Protein AF-A0A3A8PS09-F1 (afdb_monomer)

Radius of gyration: 21.41 Å; Cα contacts (8 Å, |Δi|>4): 440; chains: 1; bounding box: 52×46×64 Å

InterPro domains:
  IPR036188 FAD/NAD(P)-binding domain superfamily [G3DSA:3.50.50.60] (148-240)
  IPR036188 FAD/NAD(P)-binding domain superfamily [SSF51905] (16-238)
  IPR041654 Styrene monooxygenase StyA, pu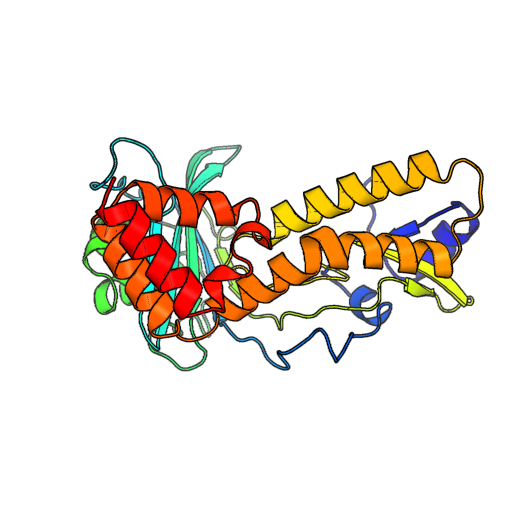tative substrate binding domain [PF17885] (25-135)

Mean predicted aligned error: 3.98 Å

Secondary structure (DSSP, 8-state):
------HHHHHHHTTTSS--EE--SSSGGGGTS-B-TTT---SS-S-EEEEEEEESPPPPSS-SS---EEEEETTTEEEEEEEEEETTTEEEEEEEEEEPTTSTT---TT--SHHHHHHHHHHHHHHH-HHHHGGGTT-EESSTTSEEEE----EEB-SEEE-TTS-EEEE-GGGTEE--GGGS-HHHHHHHHHHHHHHHHHHHTTS---HHHHHHHHHHHIIIIIHHHHHHHHHHTSPPPHHHHHHHHHHTT-HHHHHHHHHHHHSGGGGTTGGG-HHHHHHHHHHHHT-

Sequence (291 aa):
MLREVDVDALEKLAPEHDLVVVTTGRNSFTRLFERDAERSVHTQPPRNLAAMIVTGMKPLRETPYPALKFILTAGHGEYFSMPYFDRIRGPQDCILLEAIPGQGLDRFGGVSTARDAMERMKGVLRDFSPWVAERLEGASIVDESSWLTGAFTPTVRKPVGRLPSGRAVLGMGDVVMLNDPIAGQGLNSASKQAHAMTEAILAHGDQPFTPDWMEQTFEHFWRTEGQYITAFTNLLLQPPPPHVLGYLGAASTVPSLADTFFTNFGEPQRFWPWIVSPEETQARIQQAAAA

Structure (mmCIF, N/CA/C/O backbone):
data_AF-A0A3A8PS09-F1
#
_entry.id   AF-A0A3A8PS09-F1
#
loop_
_atom_site.group_PDB
_atom_site.id
_atom_site.type_symbol
_atom_site.label_atom_id
_atom_site.label_alt_id
_atom_site.label_comp_id
_atom_site.label_asym_id
_atom_site.label_entity_id
_atom_site.label_seq_id
_atom_site.pdbx_PDB_ins_code
_atom_site.Cartn_x
_atom_site.Cartn_y
_atom_site.Cartn_z
_atom_site.occupancy
_atom_site.B_iso_or_equiv
_atom_site.auth_seq_id
_atom_site.auth_comp_id
_atom_site.auth_asym_id
_atom_site.auth_atom_id
_atom_site.pdbx_PDB_model_num
ATOM 1 N N . MET A 1 1 ? 9.505 19.676 -19.194 1.00 51.28 1 MET A N 1
ATOM 2 C CA . MET A 1 1 ? 8.318 19.585 -20.072 1.00 51.28 1 MET A CA 1
ATOM 3 C C . MET A 1 1 ? 7.572 18.320 -19.682 1.00 51.28 1 MET A C 1
ATOM 5 O O . MET A 1 1 ? 8.174 17.258 -19.748 1.00 51.28 1 MET A O 1
ATOM 9 N N . LEU A 1 2 ? 6.339 18.427 -19.185 1.00 62.28 2 LEU A N 1
ATOM 10 C CA . LEU A 1 2 ? 5.496 17.259 -18.907 1.00 62.28 2 LEU A CA 1
ATOM 11 C C . LEU A 1 2 ? 4.803 16.873 -20.217 1.00 62.28 2 LEU A C 1
ATOM 13 O O . LEU A 1 2 ? 4.155 17.719 -20.828 1.00 62.28 2 LEU A O 1
ATOM 17 N N . ARG A 1 3 ? 4.987 15.632 -20.668 1.00 75.44 3 ARG A N 1
ATOM 18 C CA . ARG A 1 3 ? 4.307 15.066 -21.838 1.00 75.44 3 ARG A CA 1
ATOM 19 C C . ARG A 1 3 ? 3.711 13.722 -21.457 1.00 75.44 3 ARG A C 1
ATOM 21 O O . ARG A 1 3 ? 4.305 13.009 -20.650 1.00 75.44 3 ARG A O 1
ATOM 28 N N . GLU A 1 4 ? 2.559 13.397 -22.024 1.00 78.62 4 GLU A N 1
ATOM 29 C CA . GLU A 1 4 ? 2.009 12.050 -21.920 1.00 78.6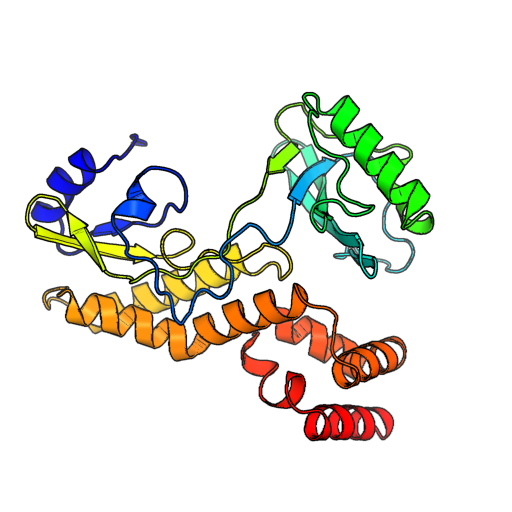2 4 GLU A CA 1
ATOM 30 C C . GLU A 1 4 ? 2.947 11.076 -22.646 1.00 78.62 4 GLU A C 1
ATOM 32 O O . GLU A 1 4 ? 3.510 11.404 -23.694 1.00 78.62 4 GLU A O 1
ATOM 37 N N . VAL A 1 5 ? 3.186 9.919 -22.035 1.00 84.06 5 VAL A N 1
ATOM 38 C CA . VAL A 1 5 ? 4.083 8.884 -22.555 1.00 84.06 5 VAL A CA 1
ATOM 39 C C . VAL A 1 5 ? 3.244 7.631 -22.730 1.00 84.06 5 VAL A C 1
ATOM 41 O O . VAL A 1 5 ? 2.588 7.192 -21.785 1.00 84.06 5 VAL A O 1
ATOM 44 N N . ASP A 1 6 ? 3.285 7.065 -23.929 1.00 88.19 6 ASP A N 1
ATOM 45 C CA . ASP A 1 6 ? 2.720 5.773 -24.311 1.00 88.19 6 ASP A CA 1
ATOM 46 C C . ASP A 1 6 ? 3.839 4.828 -24.798 1.00 88.19 6 ASP A C 1
ATOM 48 O O . ASP A 1 6 ? 5.030 5.119 -24.653 1.00 88.19 6 ASP A O 1
ATOM 52 N N . VAL A 1 7 ? 3.476 3.662 -25.341 1.00 89.88 7 VAL A N 1
ATOM 53 C CA . VAL A 1 7 ? 4.456 2.679 -25.839 1.00 89.88 7 VAL A CA 1
ATOM 54 C C . VAL A 1 7 ? 5.265 3.241 -27.015 1.00 89.88 7 VAL A C 1
ATOM 56 O O . VAL A 1 7 ? 6.473 3.016 -27.076 1.00 89.88 7 VAL A O 1
ATOM 59 N N . ASP A 1 8 ? 4.649 4.033 -27.893 1.00 90.88 8 ASP A N 1
ATOM 60 C CA . ASP A 1 8 ? 5.330 4.657 -29.035 1.00 90.88 8 ASP A CA 1
ATOM 61 C C . ASP A 1 8 ? 6.368 5.693 -28.583 1.00 90.88 8 ASP A C 1
ATOM 63 O O . ASP A 1 8 ? 7.420 5.863 -29.207 1.00 90.88 8 ASP A O 1
ATOM 67 N N . ALA A 1 9 ? 6.106 6.391 -27.478 1.00 91.75 9 ALA A N 1
ATOM 68 C CA . ALA A 1 9 ? 7.088 7.260 -26.850 1.00 91.75 9 ALA A CA 1
ATOM 69 C C . ALA A 1 9 ? 8.260 6.462 -26.253 1.00 91.75 9 ALA A C 1
ATOM 71 O O . ALA A 1 9 ? 9.405 6.895 -26.393 1.00 91.75 9 ALA A O 1
ATOM 72 N N . LEU A 1 10 ? 8.012 5.293 -25.645 1.00 92.75 10 LEU A N 1
ATOM 73 C CA . LEU A 1 10 ? 9.088 4.413 -25.168 1.00 92.75 10 LEU A CA 1
ATOM 74 C C . LEU A 1 10 ? 9.959 3.897 -26.323 1.00 92.75 10 LEU A C 1
ATOM 76 O O . LEU A 1 10 ? 11.177 3.866 -26.183 1.00 92.75 10 LEU A O 1
ATOM 80 N N . GLU A 1 11 ? 9.367 3.570 -27.475 1.00 94.50 11 GLU A N 1
ATOM 81 C CA . GLU A 1 11 ? 10.102 3.147 -28.681 1.00 94.50 11 GLU A CA 1
ATOM 82 C C . GLU A 1 11 ? 11.073 4.210 -29.204 1.00 94.50 11 GLU A C 1
ATOM 84 O O . GLU A 1 11 ? 12.139 3.883 -29.722 1.00 94.50 11 GLU A O 1
ATOM 89 N N . LYS A 1 12 ? 10.729 5.491 -29.041 1.00 94.62 12 LYS A N 1
ATOM 90 C CA . LYS A 1 12 ? 11.609 6.612 -29.404 1.00 94.62 12 LYS A CA 1
ATOM 91 C C . LYS A 1 12 ? 12.689 6.856 -28.353 1.00 94.62 12 LYS A C 1
ATOM 93 O O . LYS A 1 12 ? 13.816 7.171 -28.704 1.00 94.62 12 LYS A O 1
ATOM 98 N N . LEU A 1 13 ? 12.357 6.682 -27.074 1.00 94.44 13 LEU A N 1
ATOM 99 C CA . LEU A 1 13 ? 13.279 6.917 -25.960 1.00 94.44 13 LEU A CA 1
ATOM 100 C C . LEU A 1 13 ? 14.335 5.819 -25.810 1.00 94.44 13 LEU A C 1
ATOM 102 O O . LEU A 1 13 ? 15.482 6.127 -25.503 1.00 94.44 13 LEU A O 1
ATOM 106 N N . ALA A 1 14 ? 13.958 4.558 -26.024 1.00 95.31 14 ALA A N 1
ATOM 107 C CA . ALA A 1 14 ? 14.827 3.402 -25.827 1.00 95.31 14 ALA A CA 1
ATOM 108 C C . ALA A 1 14 ? 16.132 3.409 -26.654 1.00 95.31 14 ALA A C 1
ATOM 110 O O . ALA A 1 14 ? 17.138 2.952 -26.128 1.00 95.31 14 ALA A O 1
ATOM 111 N N . PRO A 1 15 ? 16.186 3.883 -27.916 1.00 95.56 15 PRO A N 1
ATOM 112 C CA . PRO A 1 15 ? 17.457 4.049 -28.628 1.00 95.56 15 PRO A CA 1
ATOM 113 C C . PRO A 1 15 ? 18.244 5.312 -28.238 1.00 95.56 15 PRO A C 1
ATOM 115 O O . PRO A 1 15 ? 19.416 5.403 -28.589 1.00 95.56 15 PRO A O 1
ATOM 118 N N . GLU A 1 16 ? 17.619 6.287 -27.571 1.00 96.25 16 GLU A N 1
ATOM 119 C CA . GLU A 1 16 ? 18.246 7.562 -27.180 1.00 96.25 16 GLU A CA 1
ATOM 120 C C . GLU A 1 16 ? 18.877 7.521 -25.776 1.00 96.25 16 GLU A C 1
ATOM 122 O O . GLU A 1 16 ? 19.580 8.457 -25.401 1.00 96.25 16 GLU A O 1
ATOM 127 N N . HIS A 1 17 ? 18.615 6.468 -24.992 1.00 96.56 17 HIS A N 1
ATOM 128 C CA . HIS A 1 17 ? 19.058 6.331 -23.603 1.00 96.56 17 HIS A CA 1
ATOM 129 C C . HIS A 1 17 ? 19.632 4.935 -23.355 1.00 96.56 17 HIS A C 1
ATOM 131 O O . HIS A 1 17 ? 19.098 3.950 -23.860 1.00 96.56 17 HIS A O 1
ATOM 137 N N . ASP A 1 18 ? 20.651 4.839 -22.500 1.00 96.00 18 ASP A N 1
ATOM 138 C CA . ASP A 1 18 ? 21.239 3.550 -22.109 1.00 96.00 18 ASP A CA 1
ATOM 139 C C . ASP A 1 18 ? 20.270 2.690 -21.277 1.00 96.00 18 ASP A C 1
ATOM 141 O O . ASP A 1 18 ? 20.329 1.461 -21.307 1.00 96.00 18 ASP A O 1
ATOM 145 N N . LEU A 1 19 ? 19.356 3.339 -20.544 1.00 97.19 19 LEU A N 1
ATOM 146 C CA . LEU A 1 19 ? 18.329 2.705 -19.724 1.00 97.19 19 LEU A CA 1
ATOM 147 C C . LEU A 1 19 ? 17.049 3.548 -19.717 1.00 97.19 19 LEU A C 1
ATOM 149 O O . LEU A 1 19 ? 17.073 4.744 -19.430 1.00 97.19 19 LEU A O 1
ATOM 153 N N . VAL A 1 20 ? 15.908 2.901 -19.961 1.00 96.50 20 VAL A N 1
ATOM 154 C CA . VAL A 1 20 ? 14.575 3.493 -19.787 1.00 96.50 20 VAL A CA 1
ATOM 155 C C . VAL A 1 20 ? 13.868 2.789 -18.635 1.00 96.50 20 VAL A C 1
ATOM 157 O O . VAL A 1 20 ? 13.665 1.573 -18.677 1.00 96.50 20 VAL A O 1
ATOM 160 N N . VAL A 1 21 ? 13.475 3.565 -17.620 1.00 96.06 21 VAL A N 1
ATOM 161 C CA . VAL A 1 21 ? 12.763 3.075 -16.431 1.00 96.06 21 VAL A CA 1
ATOM 162 C C . VAL A 1 21 ? 11.305 3.526 -16.468 1.00 96.06 21 VAL A C 1
ATOM 164 O O . VAL A 1 21 ? 11.007 4.720 -16.517 1.00 96.06 21 VAL A O 1
ATOM 167 N N . VAL A 1 22 ? 10.383 2.570 -16.417 1.00 94.94 22 VAL A N 1
ATOM 168 C CA . VAL A 1 22 ? 8.938 2.800 -16.339 1.00 94.94 22 VAL A CA 1
ATOM 169 C C . VAL A 1 22 ? 8.509 2.683 -14.880 1.00 94.94 22 VAL A C 1
ATOM 171 O O . VAL A 1 22 ? 8.769 1.667 -14.244 1.00 94.94 22 VAL A O 1
ATOM 174 N N . THR A 1 23 ? 7.843 3.708 -14.342 1.00 92.12 23 THR A N 1
ATOM 175 C CA . THR A 1 23 ? 7.435 3.749 -12.921 1.00 92.12 23 THR A CA 1
ATOM 176 C C . THR A 1 23 ? 5.928 3.806 -12.688 1.00 92.12 23 THR A C 1
ATOM 178 O O . THR A 1 23 ? 5.456 3.612 -11.570 1.00 92.12 23 THR A O 1
ATOM 181 N N . THR A 1 24 ? 5.141 4.088 -13.728 1.00 83.44 24 THR A N 1
ATOM 182 C CA . THR A 1 24 ? 3.694 4.279 -13.584 1.00 83.44 24 THR A CA 1
ATOM 183 C C . THR A 1 24 ? 2.945 2.948 -13.583 1.00 83.44 24 THR A C 1
ATOM 185 O O . THR A 1 24 ? 2.918 2.234 -14.582 1.00 83.44 24 THR A O 1
ATOM 188 N N . GLY A 1 25 ? 2.264 2.645 -12.473 1.00 68.00 25 GLY A N 1
ATOM 189 C CA . GLY A 1 25 ? 1.296 1.544 -12.389 1.00 68.00 25 GLY A CA 1
ATOM 190 C C . GLY A 1 25 ? -0.050 1.842 -13.066 1.00 68.00 25 GLY A C 1
ATOM 191 O O . GLY A 1 25 ? -0.867 0.938 -13.234 1.00 68.00 25 GLY A O 1
ATOM 192 N N . ARG A 1 26 ? -0.294 3.098 -13.472 1.00 63.00 26 ARG A N 1
ATOM 193 C CA . ARG A 1 26 ? -1.466 3.495 -14.269 1.00 63.00 26 ARG A CA 1
ATOM 194 C C . ARG A 1 26 ? -1.156 3.356 -15.766 1.00 63.00 26 ARG A C 1
ATOM 196 O O . ARG A 1 26 ? -0.006 3.524 -16.169 1.00 63.00 26 ARG A O 1
ATOM 203 N N . ASN A 1 27 ? -2.196 3.141 -16.575 1.00 61.25 27 ASN A N 1
ATOM 204 C CA . ASN A 1 27 ? -2.175 3.038 -18.046 1.00 61.25 27 ASN A CA 1
ATOM 205 C C . ASN A 1 27 ? -1.705 1.678 -18.617 1.00 61.25 27 ASN A C 1
ATOM 207 O O . ASN A 1 27 ? -1.532 0.686 -17.907 1.00 61.25 27 ASN A O 1
ATOM 211 N N . SER A 1 28 ? -1.572 1.624 -19.948 1.00 62.69 28 SER A N 1
ATOM 212 C CA . SER A 1 28 ? -1.328 0.437 -20.787 1.00 62.69 28 SER A CA 1
ATOM 213 C C . SER A 1 28 ? 0.012 -0.268 -20.551 1.00 62.69 28 SER A C 1
ATOM 215 O O . SER A 1 28 ? 0.191 -1.395 -21.015 1.00 62.69 28 SER A O 1
ATOM 217 N N . PHE A 1 29 ? 0.935 0.344 -19.806 1.00 79.56 29 PHE A N 1
ATOM 218 C CA . PHE A 1 29 ? 2.286 -0.181 -19.599 1.00 79.56 29 PHE A CA 1
ATOM 219 C C . PHE A 1 29 ? 2.350 -1.453 -18.767 1.00 79.56 29 PHE A C 1
ATOM 221 O O . PHE A 1 29 ? 3.281 -2.232 -18.932 1.00 79.56 29 PHE A O 1
ATOM 228 N N . THR A 1 30 ? 1.345 -1.725 -17.935 1.00 75.19 30 THR A N 1
ATOM 229 C CA . THR A 1 30 ? 1.276 -2.989 -17.185 1.00 75.19 30 THR A CA 1
ATOM 230 C C . THR A 1 30 ? 1.262 -4.219 -18.095 1.00 75.19 30 THR A C 1
ATOM 232 O O . THR A 1 30 ? 1.651 -5.287 -17.644 1.00 75.19 30 THR A O 1
ATOM 235 N N . ARG A 1 31 ? 0.867 -4.082 -19.372 1.00 84.81 31 ARG A N 1
ATOM 236 C CA . ARG A 1 31 ? 0.918 -5.166 -20.368 1.00 84.81 31 ARG A CA 1
ATOM 237 C C . ARG A 1 31 ? 2.321 -5.437 -20.912 1.00 84.81 31 ARG A C 1
ATOM 239 O O . ARG A 1 31 ? 2.525 -6.492 -21.498 1.00 84.81 31 ARG A O 1
ATOM 246 N N . LEU A 1 32 ? 3.261 -4.502 -20.746 1.00 91.12 32 LEU A N 1
ATOM 247 C CA . LEU A 1 32 ? 4.662 -4.711 -21.124 1.00 91.12 32 LEU A CA 1
ATOM 248 C C . LEU A 1 32 ? 5.378 -5.651 -20.154 1.00 91.12 32 LEU A C 1
ATOM 250 O O . LEU A 1 32 ? 6.347 -6.293 -20.546 1.00 91.12 32 LEU A O 1
ATOM 254 N N . PHE A 1 33 ? 4.911 -5.716 -18.907 1.00 95.38 33 PHE A N 1
ATOM 255 C CA . PHE A 1 33 ? 5.521 -6.494 -17.838 1.00 95.38 33 PHE A CA 1
ATOM 256 C C . PHE A 1 33 ? 4.657 -7.719 -17.542 1.00 95.38 33 PHE A C 1
ATOM 258 O O . PHE A 1 33 ? 3.481 -7.607 -17.197 1.00 95.38 33 PHE A O 1
ATOM 265 N N . GLU A 1 34 ? 5.229 -8.908 -17.692 1.00 95.69 34 GLU A N 1
ATOM 266 C CA . GLU A 1 34 ? 4.509 -10.161 -17.471 1.00 95.69 34 GLU A CA 1
ATOM 267 C C . GLU A 1 34 ? 4.167 -10.345 -15.987 1.00 95.69 34 GLU A C 1
ATOM 269 O O . GLU A 1 34 ? 5.004 -10.106 -15.124 1.00 95.69 34 GLU A O 1
ATOM 274 N N . ARG A 1 35 ? 2.953 -10.796 -15.656 1.00 95.81 35 ARG A N 1
ATOM 275 C CA . ARG A 1 35 ? 2.592 -11.144 -14.272 1.00 95.81 35 ARG A CA 1
ATOM 276 C C . ARG A 1 35 ? 3.441 -12.318 -13.778 1.00 95.81 35 ARG A C 1
ATOM 278 O O . ARG A 1 35 ? 3.424 -13.384 -14.381 1.00 95.81 35 ARG A O 1
ATOM 285 N N . ASP A 1 36 ? 4.074 -12.164 -12.620 1.00 97.69 36 ASP A N 1
ATOM 286 C CA . ASP A 1 36 ? 4.726 -13.266 -11.919 1.00 97.69 36 ASP A CA 1
ATOM 287 C C . ASP A 1 36 ? 3.673 -14.042 -11.118 1.00 97.69 36 ASP A C 1
ATOM 289 O O . ASP A 1 36 ? 3.122 -13.536 -10.134 1.00 97.69 36 ASP A O 1
ATOM 293 N N . ALA A 1 37 ? 3.340 -15.250 -11.576 1.00 96.31 37 ALA A N 1
ATOM 294 C CA . ALA A 1 37 ? 2.270 -16.035 -10.975 1.00 96.31 37 ALA A CA 1
ATOM 295 C C . ALA A 1 37 ? 2.612 -16.616 -9.603 1.00 96.31 37 ALA A C 1
ATOM 297 O O . ALA A 1 37 ? 1.707 -16.758 -8.784 1.00 96.31 37 ALA A O 1
ATOM 298 N N . GLU A 1 38 ? 3.885 -16.892 -9.336 1.00 96.38 38 GLU A N 1
ATOM 299 C CA . GLU A 1 38 ? 4.336 -17.454 -8.061 1.00 96.38 38 GLU A CA 1
ATOM 300 C C . GLU A 1 38 ? 4.313 -16.398 -6.952 1.00 96.38 38 GLU A C 1
ATOM 302 O O . GLU A 1 38 ? 4.007 -16.701 -5.801 1.00 96.38 38 GLU A O 1
ATOM 307 N N . ARG A 1 39 ? 4.580 -15.134 -7.305 1.00 97.44 39 ARG A N 1
ATOM 308 C CA . ARG A 1 39 ? 4.615 -14.000 -6.361 1.00 97.44 39 ARG A CA 1
ATOM 309 C C . ARG A 1 39 ? 3.280 -13.269 -6.220 1.00 97.44 39 ARG A C 1
ATOM 311 O O . ARG A 1 39 ? 3.131 -12.421 -5.343 1.00 97.44 39 ARG A O 1
ATOM 318 N N . SER A 1 40 ? 2.304 -13.589 -7.068 1.00 97.12 40 SER A N 1
ATOM 319 C CA . SER A 1 40 ? 0.990 -12.942 -7.093 1.00 97.12 40 SER A CA 1
ATOM 320 C C . SER A 1 40 ? -0.099 -13.906 -6.623 1.00 97.12 40 SER A C 1
ATOM 322 O O . SER A 1 40 ? -0.670 -14.657 -7.415 1.00 97.12 40 SER A O 1
ATOM 324 N N . VAL A 1 41 ? -0.421 -13.860 -5.331 1.00 96.00 41 VAL A N 1
ATOM 325 C CA . VAL A 1 41 ? -1.407 -14.769 -4.715 1.00 96.00 41 VAL A CA 1
ATOM 326 C C . VAL A 1 41 ? -2.862 -14.390 -5.013 1.00 96.00 41 VAL A C 1
ATOM 328 O O . VAL A 1 41 ? -3.746 -15.239 -4.952 1.00 96.00 41 VAL A O 1
ATOM 331 N N . HIS A 1 42 ? -3.119 -13.126 -5.367 1.00 96.38 42 HIS A N 1
ATOM 332 C CA . HIS A 1 42 ? -4.462 -12.623 -5.652 1.00 96.38 42 HIS A CA 1
ATOM 333 C C . HIS A 1 42 ? -4.765 -12.650 -7.153 1.00 96.38 42 HIS A C 1
ATOM 335 O O . HIS A 1 42 ? -3.911 -12.350 -7.997 1.00 96.38 42 HIS A O 1
ATOM 341 N N . THR A 1 43 ? -6.009 -12.990 -7.486 1.00 95.19 43 THR A N 1
ATOM 342 C CA . THR A 1 43 ? -6.558 -12.966 -8.857 1.00 95.19 43 THR A CA 1
ATOM 343 C C . THR A 1 43 ? -7.728 -11.994 -9.011 1.00 95.19 43 THR A C 1
ATOM 345 O O . THR A 1 43 ? -8.197 -11.770 -10.123 1.00 95.19 43 THR A O 1
ATOM 348 N N . GLN A 1 44 ? -8.189 -11.418 -7.903 1.00 96.38 44 GLN A N 1
ATOM 349 C CA . GLN A 1 44 ? -9.230 -10.401 -7.829 1.00 96.38 44 GLN A CA 1
ATOM 350 C C . GLN A 1 44 ? -8.892 -9.419 -6.699 1.00 96.38 44 GLN A C 1
ATOM 352 O O . GLN A 1 44 ? -8.106 -9.778 -5.814 1.00 96.38 44 GLN A O 1
ATOM 357 N N . PRO A 1 45 ? -9.458 -8.200 -6.695 1.00 97.12 45 PRO A N 1
ATOM 358 C CA . PRO A 1 45 ? -9.229 -7.257 -5.612 1.00 97.12 45 PRO A CA 1
ATOM 359 C C . PRO A 1 45 ? -9.683 -7.833 -4.260 1.00 97.12 45 PRO A C 1
ATOM 361 O O . PRO A 1 45 ? -10.838 -8.247 -4.140 1.00 97.12 45 PRO A O 1
ATOM 364 N N . PRO A 1 46 ? -8.809 -7.870 -3.240 1.00 97.38 46 PRO A N 1
ATOM 365 C CA . PRO A 1 46 ? -9.172 -8.352 -1.910 1.00 97.38 46 PRO A CA 1
ATOM 366 C C . PRO A 1 46 ? -10.001 -7.326 -1.128 1.00 97.38 46 PRO A C 1
ATOM 368 O O . PRO A 1 46 ? -10.639 -7.699 -0.140 1.00 97.38 46 PRO A O 1
ATOM 371 N N . ARG A 1 47 ? -9.977 -6.051 -1.548 1.00 97.94 47 ARG A N 1
ATOM 372 C CA . ARG A 1 47 ? -10.667 -4.926 -0.917 1.00 97.94 47 ARG A CA 1
ATOM 373 C C . ARG A 1 47 ? -11.311 -3.987 -1.937 1.00 97.94 47 ARG A C 1
ATOM 375 O O . ARG A 1 47 ? -10.752 -3.724 -3.003 1.00 97.94 47 ARG A O 1
ATOM 382 N N . ASN A 1 48 ? -12.472 -3.457 -1.559 1.00 98.19 48 ASN A N 1
ATOM 383 C CA . ASN A 1 48 ? -13.093 -2.281 -2.158 1.00 98.19 48 ASN A CA 1
ATOM 384 C C . ASN A 1 48 ? -12.707 -1.060 -1.319 1.00 98.19 48 ASN A C 1
ATOM 386 O O . ASN A 1 48 ? -12.991 -0.993 -0.125 1.00 98.19 48 ASN A O 1
ATOM 390 N N . LEU A 1 49 ? -12.035 -0.103 -1.945 1.00 98.00 49 LEU A N 1
ATOM 391 C CA . LEU A 1 49 ? -11.401 1.030 -1.288 1.00 98.00 49 LEU A CA 1
ATOM 392 C C . LEU A 1 49 ? -12.282 2.276 -1.383 1.00 98.00 49 LEU A C 1
ATOM 394 O O . LEU A 1 49 ? -12.860 2.566 -2.435 1.00 98.00 49 LEU A O 1
ATOM 398 N N . ALA A 1 50 ? -12.301 3.060 -0.309 1.00 98.25 50 ALA A N 1
ATOM 399 C CA . ALA A 1 50 ? -12.772 4.438 -0.301 1.00 98.25 50 ALA A CA 1
ATOM 400 C C . ALA A 1 50 ? -11.759 5.308 0.448 1.00 98.25 50 ALA A C 1
ATOM 402 O O . ALA A 1 50 ? -11.507 5.090 1.631 1.00 98.25 50 ALA A O 1
ATOM 403 N N . ALA A 1 51 ? -11.189 6.301 -0.230 1.00 98.06 51 ALA A N 1
ATOM 404 C CA . ALA A 1 51 ? -10.242 7.241 0.361 1.00 98.06 51 ALA A CA 1
ATOM 405 C C . ALA A 1 51 ? -10.766 8.672 0.242 1.00 98.06 51 ALA A C 1
ATOM 407 O O . ALA A 1 51 ? -11.409 9.019 -0.749 1.00 98.06 51 ALA A O 1
ATOM 408 N N . MET A 1 52 ? -10.501 9.503 1.248 1.00 98.44 52 MET A N 1
ATOM 409 C CA . MET A 1 52 ? -10.947 10.895 1.279 1.00 98.44 52 MET A CA 1
ATOM 410 C C . MET A 1 52 ? -10.044 11.776 2.136 1.00 98.44 52 MET A C 1
ATOM 412 O O . MET A 1 52 ? -9.591 11.363 3.202 1.00 98.44 52 MET A O 1
ATOM 416 N N . ILE A 1 53 ? -9.834 13.014 1.692 1.00 98.38 53 ILE A N 1
ATOM 417 C CA . ILE A 1 53 ? -9.241 14.076 2.506 1.00 98.38 53 ILE A CA 1
ATOM 418 C C . ILE A 1 53 ? -10.378 14.887 3.116 1.00 98.38 53 ILE A C 1
ATOM 420 O O . ILE A 1 53 ? -11.242 15.405 2.403 1.00 98.38 53 ILE A O 1
ATOM 424 N N . VAL A 1 54 ? -10.388 14.988 4.441 1.00 98.06 54 VAL A N 1
ATOM 425 C CA . VAL A 1 54 ? -11.464 15.610 5.211 1.00 98.06 54 VAL A CA 1
ATOM 426 C C . VAL A 1 54 ? -10.951 16.766 6.055 1.00 98.06 54 VAL A C 1
ATOM 428 O O . VAL A 1 54 ? -9.827 16.756 6.551 1.00 98.06 54 VAL A O 1
ATOM 431 N N . THR A 1 55 ? -11.820 17.753 6.242 1.00 97.44 55 THR A N 1
ATOM 432 C CA . THR A 1 55 ? -11.632 18.859 7.180 1.00 97.44 55 THR A CA 1
ATOM 433 C C . THR A 1 55 ? -12.654 18.784 8.305 1.00 97.44 55 THR A C 1
ATOM 435 O O . THR A 1 55 ? -13.716 18.179 8.144 1.00 97.44 55 THR A O 1
ATOM 438 N N . GLY A 1 56 ? -12.353 19.412 9.444 1.00 95.88 56 GLY A N 1
ATOM 439 C CA . GLY A 1 56 ? -13.256 19.484 10.598 1.00 95.88 56 GLY A CA 1
ATOM 440 C C . GLY A 1 56 ? -13.378 18.182 11.396 1.00 95.88 56 GLY A C 1
ATOM 441 O O . GLY A 1 56 ? -14.267 18.068 12.243 1.00 95.88 56 GLY A O 1
ATOM 442 N N . MET A 1 57 ? -12.510 17.198 11.143 1.00 95.75 57 MET A N 1
ATOM 443 C CA . MET A 1 57 ? -12.436 15.985 11.951 1.00 95.75 57 MET A CA 1
ATOM 444 C C . MET A 1 57 ? -11.850 16.324 13.326 1.00 95.75 57 MET A C 1
ATOM 446 O O . MET A 1 57 ? -10.835 17.009 13.441 1.00 95.75 57 MET A O 1
ATOM 450 N N . LYS A 1 58 ? -12.501 15.870 14.401 1.00 95.06 58 LYS A N 1
ATOM 451 C CA . LYS A 1 58 ? -11.996 16.105 15.762 1.00 95.06 58 LYS A CA 1
ATOM 452 C C . LYS A 1 58 ? -10.704 15.296 15.985 1.00 95.06 58 LYS A C 1
ATOM 454 O O . LYS A 1 58 ? -10.588 14.181 15.454 1.00 95.06 58 LYS A O 1
ATOM 459 N N . PRO A 1 59 ? -9.752 15.797 16.792 1.00 91.81 59 PRO A N 1
ATOM 460 C CA . PRO A 1 59 ? -8.527 15.067 17.108 1.00 91.81 59 PRO A CA 1
ATOM 461 C C . PRO A 1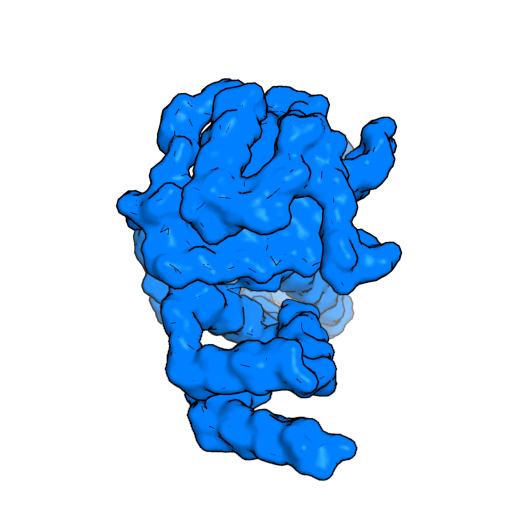 59 ? -8.819 13.749 17.839 1.00 91.81 59 PRO A C 1
ATOM 463 O O . PRO A 1 59 ? -9.908 13.546 18.386 1.00 91.81 59 PRO A O 1
ATOM 466 N N . LEU A 1 60 ? -7.835 12.849 17.841 1.00 89.56 60 LEU A N 1
ATOM 467 C CA . LEU A 1 60 ? -7.861 11.659 18.692 1.00 89.56 60 LEU A CA 1
ATOM 468 C C . LEU A 1 60 ? -7.874 12.079 20.166 1.00 89.56 60 LEU A C 1
ATOM 470 O O . LEU A 1 60 ? -7.215 13.045 20.546 1.00 89.56 60 LEU A O 1
ATOM 474 N N . ARG A 1 61 ? -8.644 11.364 20.991 1.00 87.44 61 ARG A N 1
ATOM 475 C CA . ARG A 1 61 ? -8.711 11.620 22.442 1.00 87.44 61 ARG A CA 1
ATOM 476 C C . ARG A 1 61 ? -7.667 10.806 23.205 1.00 87.44 61 ARG A C 1
ATOM 478 O O . ARG A 1 61 ? -7.316 11.155 24.324 1.00 87.44 61 ARG A O 1
ATOM 485 N N . GLU A 1 62 ? -7.204 9.715 22.605 1.00 87.19 62 GLU A N 1
ATOM 486 C CA . GLU A 1 62 ? -6.327 8.718 23.216 1.00 87.19 62 GLU A CA 1
ATOM 487 C C . GLU A 1 62 ? -4.859 9.154 23.245 1.00 87.19 62 GLU A C 1
ATOM 489 O O . GLU A 1 62 ? -4.087 8.645 24.053 1.00 87.19 62 GLU A O 1
ATOM 494 N N . THR A 1 63 ? -4.467 10.094 22.380 1.00 87.38 63 THR A N 1
ATOM 495 C CA . THR A 1 63 ? -3.093 10.593 22.277 1.00 87.38 63 THR A CA 1
ATOM 496 C C . THR A 1 63 ? -3.065 12.122 22.302 1.00 87.38 63 THR A C 1
ATOM 498 O O . THR A 1 63 ? -3.935 12.762 21.713 1.00 87.38 63 THR A O 1
ATOM 501 N N . PRO A 1 64 ? -2.048 12.743 22.932 1.00 88.56 64 PRO A N 1
ATOM 502 C CA . PRO A 1 64 ? -1.901 14.200 22.944 1.00 88.56 64 PRO A CA 1
ATOM 503 C C . PRO A 1 64 ? -1.329 14.761 21.629 1.00 88.56 64 PRO A C 1
ATOM 505 O O . PRO A 1 64 ? -1.169 15.971 21.490 1.00 88.56 64 PRO A O 1
ATOM 508 N N . TYR A 1 65 ? -0.991 13.893 20.675 1.00 89.81 65 TYR A N 1
ATOM 509 C CA . TYR A 1 65 ? -0.415 14.231 19.378 1.00 89.81 65 TYR A CA 1
ATOM 510 C C . TYR A 1 65 ? -1.221 13.592 18.234 1.00 89.81 65 TYR A C 1
ATOM 512 O O . TYR A 1 65 ? -1.884 12.570 18.453 1.00 89.81 65 TYR A O 1
ATOM 520 N N . PRO A 1 66 ? -1.158 14.158 17.011 1.00 89.44 66 PRO A N 1
ATOM 521 C CA . PRO A 1 66 ? -1.736 13.536 15.825 1.00 89.44 66 PRO A CA 1
ATOM 522 C C . PRO A 1 66 ? -1.100 12.165 15.572 1.00 89.44 66 PRO A C 1
ATOM 524 O O . PRO A 1 66 ? 0.121 12.028 15.612 1.00 89.44 66 PRO A O 1
ATOM 527 N N . ALA A 1 67 ? -1.922 11.155 15.304 1.00 92.12 67 ALA A N 1
ATOM 528 C CA . ALA A 1 67 ? -1.468 9.787 15.089 1.00 92.12 67 ALA A CA 1
ATOM 529 C C . ALA A 1 67 ? -2.327 9.090 14.033 1.00 92.12 67 ALA A C 1
ATOM 531 O O . ALA A 1 67 ? -3.485 9.455 13.810 1.00 92.12 67 ALA A O 1
ATOM 532 N N . LEU A 1 68 ? -1.756 8.066 13.401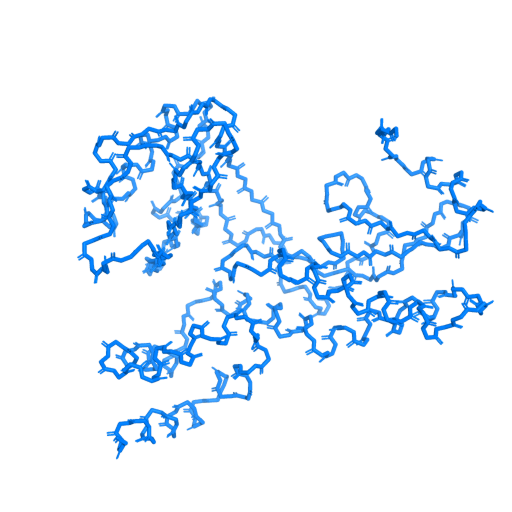 1.00 93.06 68 LEU A N 1
ATOM 533 C CA . LEU A 1 68 ? -2.526 7.129 12.597 1.00 93.06 68 LEU A CA 1
ATOM 534 C C . LEU A 1 68 ? -3.410 6.288 13.528 1.00 93.06 68 LEU A C 1
ATOM 536 O O . LEU A 1 68 ? -2.949 5.749 14.531 1.00 93.06 68 LEU A O 1
ATOM 540 N N . LYS A 1 69 ? -4.687 6.159 13.179 1.00 93.75 69 LYS A N 1
ATOM 541 C CA . LYS A 1 69 ? -5.628 5.224 13.798 1.00 93.75 69 LYS A CA 1
ATOM 542 C C . LYS A 1 69 ? -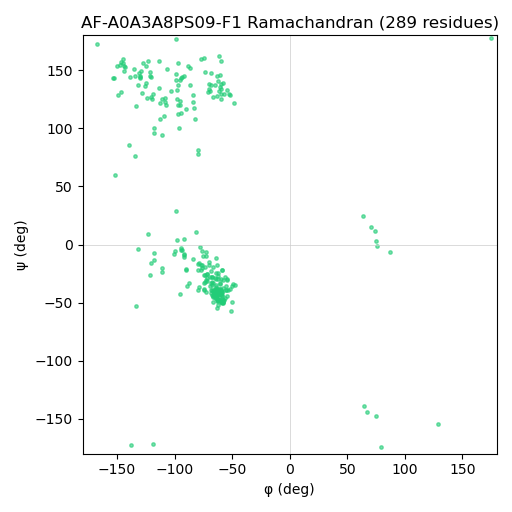5.916 4.121 12.796 1.00 93.75 69 LYS A C 1
ATOM 544 O O . LYS A 1 69 ? -6.337 4.430 11.687 1.00 93.75 69 LYS A O 1
ATOM 549 N N . PHE A 1 70 ? -5.730 2.876 13.212 1.00 94.00 70 PHE A N 1
ATOM 550 C CA . PHE A 1 70 ? -6.036 1.680 12.434 1.00 94.00 70 PHE A CA 1
ATOM 551 C C . PHE A 1 70 ? -7.069 0.848 13.199 1.00 94.00 70 PHE A C 1
ATOM 553 O O . PHE A 1 70 ? -6.875 0.557 14.380 1.00 94.00 70 PHE A O 1
ATOM 560 N N . ILE A 1 71 ? -8.186 0.518 12.555 1.00 94.19 71 ILE A N 1
ATOM 561 C CA . ILE A 1 71 ? -9.248 -0.318 13.114 1.00 94.19 71 ILE A CA 1
ATOM 562 C C . ILE A 1 71 ? -9.491 -1.497 12.185 1.00 94.19 71 ILE A C 1
ATOM 564 O O . ILE A 1 71 ? -9.783 -1.319 11.006 1.00 94.19 71 ILE A O 1
ATOM 568 N N . LEU A 1 72 ? -9.418 -2.691 12.765 1.00 92.94 72 LEU A N 1
ATOM 569 C CA . LEU A 1 72 ? -9.771 -3.951 12.129 1.00 92.94 72 LEU A CA 1
ATOM 570 C C . LEU A 1 72 ? -11.201 -4.311 12.539 1.00 92.94 72 LEU A C 1
ATOM 572 O O . LEU A 1 72 ? -11.461 -4.621 13.704 1.00 92.94 72 LEU A O 1
ATOM 576 N N . THR A 1 73 ? -12.140 -4.278 11.599 1.00 94.94 73 THR A N 1
ATOM 577 C CA . THR A 1 73 ? -13.502 -4.770 11.814 1.00 94.94 73 THR A CA 1
ATOM 578 C C . THR A 1 73 ? -13.582 -6.201 11.299 1.00 94.94 73 THR A C 1
ATOM 580 O O . THR A 1 73 ? -13.704 -6.443 10.097 1.00 94.94 73 THR A O 1
ATOM 583 N N . ALA A 1 74 ? -13.503 -7.161 12.224 1.00 91.50 74 ALA A N 1
ATOM 584 C CA . ALA A 1 74 ? -13.447 -8.587 11.914 1.00 91.50 74 ALA A CA 1
ATOM 585 C C . ALA A 1 74 ? -14.531 -9.008 10.903 1.00 91.50 74 ALA A C 1
ATOM 587 O O . ALA A 1 74 ? -15.722 -8.811 11.135 1.00 91.50 74 ALA A O 1
ATOM 588 N N . GLY A 1 75 ? -14.101 -9.576 9.773 1.00 94.81 75 GLY A N 1
ATOM 589 C CA . GLY A 1 75 ? -14.988 -10.061 8.710 1.00 94.81 75 GLY A CA 1
ATOM 590 C C . GLY A 1 75 ? -15.621 -8.981 7.826 1.00 94.81 75 GLY A C 1
ATOM 591 O O . GLY A 1 75 ? -16.327 -9.328 6.884 1.00 94.81 75 GLY A O 1
ATOM 592 N N . HIS A 1 76 ? -15.363 -7.694 8.074 1.00 97.50 76 HIS A N 1
ATOM 593 C CA . HIS A 1 76 ? -15.956 -6.597 7.305 1.00 97.50 76 HIS A CA 1
ATOM 594 C C . HIS A 1 76 ? -14.930 -5.688 6.618 1.00 97.50 76 HIS A C 1
ATOM 596 O O . HIS A 1 76 ? -15.247 -5.125 5.568 1.00 97.50 76 HIS A O 1
ATOM 602 N N . GLY A 1 77 ? -13.714 -5.593 7.158 1.00 97.31 77 GLY A N 1
ATOM 603 C CA . GLY A 1 77 ? -12.595 -4.857 6.571 1.00 97.31 77 GLY A CA 1
ATOM 604 C C . GLY A 1 77 ? -11.957 -3.889 7.560 1.00 97.31 77 GLY A C 1
ATOM 605 O O . GLY A 1 77 ? -12.030 -4.081 8.777 1.00 97.31 77 GLY A O 1
ATOM 606 N N . GLU A 1 78 ? -11.334 -2.845 7.033 1.00 97.38 78 GLU A N 1
ATOM 607 C CA . GLU A 1 78 ? -10.414 -1.996 7.770 1.00 97.38 78 GLU A CA 1
ATOM 608 C C . GLU A 1 78 ? -10.708 -0.504 7.598 1.00 97.38 78 GLU A C 1
ATOM 610 O O . GLU A 1 78 ? -11.151 -0.040 6.548 1.00 97.38 78 GLU A O 1
ATOM 615 N N . TYR A 1 79 ? -10.429 0.263 8.650 1.00 97.69 79 TYR A N 1
ATOM 616 C CA . TYR A 1 79 ? -10.499 1.720 8.648 1.00 97.69 79 TYR A CA 1
ATOM 617 C C . TYR A 1 79 ? -9.179 2.324 9.114 1.00 97.69 79 TYR A C 1
ATOM 619 O O . TYR A 1 79 ? -8.626 1.939 10.148 1.00 97.69 79 TYR A O 1
ATOM 627 N N . PHE A 1 80 ? -8.749 3.357 8.401 1.00 97.12 80 PHE A N 1
ATOM 628 C CA . PHE A 1 80 ? -7.599 4.179 8.715 1.00 97.12 80 PHE A CA 1
ATOM 629 C C . PHE A 1 80 ? -8.008 5.648 8.780 1.00 97.12 80 PHE A C 1
ATOM 631 O O . PHE A 1 80 ? -8.730 6.148 7.918 1.00 97.12 80 PHE A O 1
ATOM 638 N N . SER A 1 81 ? -7.472 6.373 9.757 1.00 96.38 81 SER A N 1
ATOM 639 C CA . SER A 1 81 ? -7.384 7.833 9.685 1.00 96.38 81 SER A CA 1
ATOM 640 C C . SER A 1 81 ? -5.989 8.282 10.056 1.00 96.38 81 SER A C 1
ATOM 642 O O . SER A 1 81 ? -5.452 7.789 11.047 1.00 96.38 81 SER A O 1
ATOM 644 N N . MET A 1 82 ? -5.426 9.229 9.323 1.00 95.69 82 MET A N 1
ATOM 645 C CA . MET A 1 82 ? -4.091 9.753 9.584 1.00 95.69 82 MET A CA 1
ATOM 646 C C . MET A 1 82 ? -4.025 11.255 9.302 1.00 95.69 82 MET A C 1
ATOM 648 O O . MET A 1 82 ? -4.771 11.742 8.449 1.00 95.69 82 MET A O 1
ATOM 652 N N . PRO A 1 83 ? -3.120 11.988 9.969 1.00 95.69 83 PRO A N 1
ATOM 653 C CA . PRO A 1 83 ? -2.886 13.391 9.662 1.00 95.69 83 PRO A CA 1
ATOM 654 C C . PRO A 1 83 ? -2.469 13.559 8.199 1.00 95.69 83 PRO A C 1
ATOM 656 O O . PRO A 1 83 ? -1.664 12.785 7.680 1.00 95.69 83 PRO A O 1
ATOM 659 N N . TYR A 1 84 ? -2.993 14.587 7.544 1.00 96.25 84 TYR A N 1
ATOM 660 C CA . TYR A 1 84 ? -2.666 14.939 6.168 1.00 96.25 84 TYR A CA 1
ATOM 661 C C . TYR A 1 84 ? -2.312 16.420 6.085 1.00 96.25 84 TYR A C 1
ATOM 663 O O . TYR A 1 84 ? -2.900 17.247 6.775 1.00 96.25 84 TYR A O 1
ATOM 671 N N . PHE A 1 85 ? -1.354 16.778 5.235 1.00 95.62 85 PHE A N 1
ATOM 672 C CA . PHE A 1 85 ? -1.016 18.178 5.008 1.00 95.62 85 PHE A CA 1
ATOM 673 C C . PHE A 1 85 ? -1.391 18.580 3.586 1.00 95.62 85 PHE A C 1
ATOM 675 O O . PHE A 1 85 ? -0.740 18.185 2.619 1.00 95.62 85 PHE A O 1
ATOM 682 N N . ASP A 1 86 ? -2.442 19.386 3.465 1.00 94.19 86 ASP A N 1
ATOM 683 C CA . ASP A 1 86 ? -2.843 19.997 2.205 1.00 94.19 86 ASP A CA 1
ATOM 684 C C . ASP A 1 86 ? -2.018 21.274 1.984 1.00 94.19 86 ASP A C 1
ATOM 686 O O . ASP A 1 86 ? -1.941 22.151 2.845 1.00 94.19 86 ASP A O 1
ATOM 690 N N . ARG A 1 87 ? -1.400 21.406 0.807 1.00 93.06 87 ARG A N 1
ATOM 691 C CA . ARG A 1 87 ? -0.529 22.547 0.474 1.00 93.06 87 ARG A CA 1
ATOM 692 C C . ARG A 1 87 ? -1.241 23.906 0.550 1.00 93.06 87 ARG A C 1
ATOM 694 O O . ARG A 1 87 ? -0.585 24.919 0.769 1.00 93.06 87 ARG A O 1
ATOM 701 N N . ILE A 1 88 ? -2.544 23.943 0.292 1.00 93.38 88 ILE A N 1
ATOM 702 C CA . ILE A 1 88 ? -3.363 25.159 0.230 1.00 93.38 88 ILE A CA 1
ATOM 703 C C . ILE A 1 88 ? -4.051 25.405 1.577 1.00 93.38 88 ILE A C 1
ATOM 705 O O . ILE A 1 88 ? -4.101 26.539 2.045 1.00 93.38 88 ILE A O 1
ATOM 709 N N . ARG A 1 89 ? -4.587 24.351 2.195 1.00 94.44 89 ARG A N 1
ATOM 710 C CA . ARG A 1 89 ? -5.457 24.426 3.379 1.00 94.44 89 ARG A CA 1
ATOM 711 C C . ARG A 1 89 ? -4.734 24.128 4.692 1.00 94.44 89 ARG A C 1
ATOM 713 O O . ARG A 1 89 ? -5.328 24.296 5.752 1.00 94.44 89 ARG A O 1
ATOM 720 N N . GLY A 1 90 ? -3.482 23.681 4.642 1.00 95.75 90 GLY A N 1
ATOM 721 C CA . GLY A 1 90 ? -2.713 23.285 5.817 1.00 95.75 90 GLY A CA 1
ATOM 722 C C . GLY A 1 90 ? -3.144 21.920 6.375 1.00 95.75 90 GLY A C 1
ATOM 723 O O . GLY A 1 90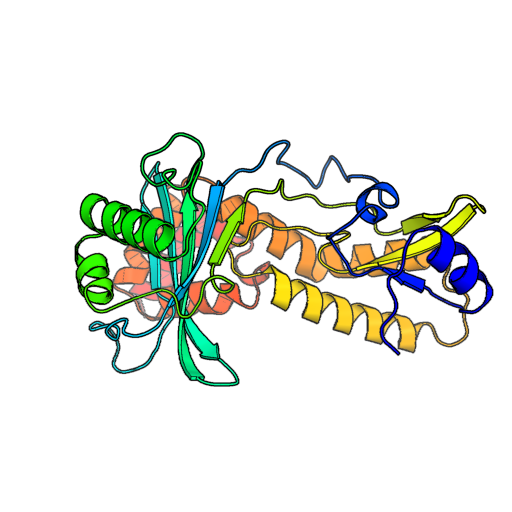 ? -3.536 21.043 5.602 1.00 95.75 90 GLY A O 1
ATOM 724 N N . PRO A 1 91 ? -3.059 21.708 7.701 1.00 95.31 91 PRO A N 1
ATOM 725 C CA . PRO A 1 91 ? -3.406 20.434 8.332 1.00 95.31 91 PRO A CA 1
ATOM 726 C C . PRO A 1 91 ? -4.862 20.017 8.085 1.00 95.31 91 PRO A C 1
ATOM 728 O O . PRO A 1 91 ? -5.786 20.792 8.323 1.00 95.31 91 PRO A O 1
ATOM 731 N N . GLN A 1 92 ? -5.041 18.781 7.633 1.00 96.69 92 GLN A N 1
ATOM 732 C CA . GLN A 1 92 ? -6.300 18.071 7.406 1.00 96.69 92 GLN A CA 1
ATOM 733 C C . GLN A 1 92 ? -6.150 16.627 7.918 1.00 96.69 92 GLN A C 1
ATOM 735 O O . GLN A 1 92 ? -5.113 16.256 8.475 1.00 96.69 92 GLN A O 1
ATOM 740 N N . ASP A 1 93 ? -7.143 15.783 7.654 1.00 97.38 93 ASP A N 1
ATOM 741 C CA . ASP A 1 93 ? -7.058 14.343 7.884 1.00 97.38 93 ASP A CA 1
ATOM 742 C C . ASP A 1 93 ? -7.297 13.580 6.577 1.00 97.38 93 ASP A C 1
ATOM 744 O O . ASP A 1 93 ? -8.093 13.980 5.728 1.00 97.38 93 ASP A O 1
ATOM 748 N N . CYS A 1 94 ? -6.607 12.457 6.417 1.00 97.38 94 CYS A N 1
ATOM 749 C CA . CYS A 1 94 ? -6.886 11.465 5.390 1.00 97.38 94 CYS A CA 1
ATOM 750 C C . CYS A 1 94 ? -7.607 10.288 6.043 1.00 97.38 94 CYS A C 1
ATOM 752 O O . CYS A 1 94 ? -7.169 9.786 7.080 1.00 97.38 94 CYS A O 1
ATOM 754 N N . ILE A 1 95 ? -8.697 9.846 5.426 1.00 98.19 95 ILE A N 1
ATOM 755 C CA . ILE A 1 95 ? -9.412 8.626 5.782 1.00 98.19 95 ILE A CA 1
ATOM 756 C C . ILE A 1 95 ? -9.271 7.635 4.631 1.00 98.19 95 ILE A C 1
ATOM 758 O O . ILE A 1 95 ? -9.479 7.995 3.472 1.00 98.19 95 ILE A O 1
ATOM 762 N N . LEU A 1 96 ? -8.975 6.384 4.967 1.00 98.06 96 LEU A N 1
ATOM 763 C CA . LEU A 1 96 ? -9.000 5.249 4.052 1.00 98.06 96 LEU A CA 1
ATOM 764 C C . LEU A 1 96 ? -9.846 4.143 4.681 1.00 98.06 96 LEU A C 1
ATOM 766 O O . LEU A 1 96 ? -9.659 3.791 5.840 1.00 98.06 96 LEU A O 1
ATOM 770 N N . LEU A 1 97 ? -10.788 3.612 3.918 1.00 98.31 97 LEU A N 1
ATOM 771 C CA . LEU A 1 97 ? -11.579 2.447 4.277 1.00 98.31 97 LEU A CA 1
ATOM 772 C C . LEU A 1 97 ? -11.320 1.364 3.242 1.00 98.31 97 LEU A C 1
ATOM 774 O O . LEU A 1 97 ? -11.446 1.610 2.041 1.00 98.31 97 LEU A O 1
ATOM 778 N N . GLU A 1 98 ? -10.992 0.175 3.717 1.00 98.12 98 GLU A N 1
ATOM 779 C CA . GLU A 1 98 ? -10.727 -0.991 2.892 1.00 98.12 98 GLU A CA 1
ATOM 780 C C . GLU A 1 98 ? -11.756 -2.058 3.237 1.00 98.12 98 GLU A C 1
ATOM 782 O O . GLU A 1 98 ? -11.655 -2.781 4.222 1.00 98.12 98 GLU A O 1
ATOM 787 N N . ALA A 1 99 ? -12.828 -2.117 2.459 1.00 98.25 99 ALA A N 1
ATOM 788 C CA . ALA A 1 99 ? -13.932 -3.019 2.724 1.00 98.25 99 ALA A CA 1
ATOM 789 C C . ALA A 1 99 ? -13.683 -4.393 2.104 1.00 98.25 99 ALA A C 1
ATOM 791 O O . ALA A 1 99 ? -13.284 -4.490 0.942 1.00 98.25 99 ALA A O 1
ATOM 792 N N . ILE A 1 100 ? -13.989 -5.467 2.832 1.00 98.19 100 ILE A N 1
ATOM 793 C CA . ILE A 1 100 ? -14.062 -6.799 2.222 1.00 98.19 100 ILE A CA 1
ATOM 794 C C . ILE A 1 100 ? -15.256 -6.805 1.251 1.00 98.19 100 ILE A C 1
ATOM 796 O O . ILE A 1 100 ? -16.363 -6.463 1.680 1.00 98.19 100 ILE A O 1
ATOM 800 N N . PRO A 1 101 ? -15.078 -7.195 -0.029 1.00 97.94 101 PRO A N 1
ATOM 801 C CA . PRO A 1 101 ? -16.158 -7.174 -1.011 1.00 97.94 101 PRO A CA 1
ATOM 802 C C . PRO A 1 101 ? -17.414 -7.915 -0.534 1.00 97.94 101 PRO A C 1
ATOM 804 O O . PRO A 1 101 ? -17.345 -9.057 -0.073 1.00 97.94 101 PRO A O 1
ATOM 807 N N . GLY A 1 102 ? -18.569 -7.255 -0.640 1.00 97.56 102 GLY A N 1
ATOM 808 C CA . GLY A 1 102 ? -19.872 -7.783 -0.227 1.00 97.56 102 GLY A CA 1
ATOM 809 C C . GLY A 1 102 ? -20.124 -7.819 1.285 1.00 97.56 102 GLY A C 1
ATOM 810 O O . GLY A 1 102 ? -21.171 -8.311 1.705 1.00 97.56 102 GLY A O 1
ATOM 811 N N . GLN A 1 103 ? -19.198 -7.323 2.110 1.00 98.06 103 GLN A N 1
ATOM 812 C CA . GLN A 1 103 ? -19.342 -7.293 3.566 1.00 98.06 103 GLN A CA 1
ATOM 813 C C . GLN A 1 103 ? -19.798 -5.923 4.081 1.00 98.06 103 GLN A C 1
ATOM 815 O O . GLN A 1 103 ? -19.958 -4.959 3.343 1.00 98.06 103 GLN A O 1
ATOM 820 N N . GLY A 1 104 ? -20.012 -5.834 5.393 1.00 97.38 104 GLY A N 1
ATOM 821 C CA . GLY A 1 104 ? -20.597 -4.682 6.073 1.00 97.38 104 GLY A CA 1
ATOM 822 C C . GLY A 1 104 ? -20.001 -3.301 5.766 1.00 97.38 104 GLY A C 1
ATOM 823 O O . GLY A 1 104 ? -20.773 -2.342 5.715 1.00 97.38 104 GLY A O 1
ATOM 824 N N . LEU A 1 105 ? -18.684 -3.177 5.546 1.00 98.06 105 LEU A N 1
ATOM 825 C CA . LEU A 1 105 ? -18.046 -1.892 5.206 1.00 98.06 105 LEU A CA 1
ATOM 826 C C . LEU A 1 105 ? -18.209 -1.513 3.718 1.00 98.06 105 LEU A C 1
ATOM 828 O O . LEU A 1 105 ? -18.040 -0.346 3.362 1.00 98.06 105 LEU A O 1
ATOM 832 N N . ASP A 1 106 ? -18.562 -2.464 2.848 1.00 98.06 106 ASP A N 1
ATOM 833 C CA . ASP A 1 106 ? -18.622 -2.296 1.392 1.00 98.06 106 ASP A CA 1
ATOM 834 C C . ASP A 1 106 ? -19.912 -1.585 0.963 1.00 98.06 106 ASP A C 1
ATOM 836 O O . ASP A 1 106 ? -20.896 -2.192 0.543 1.00 98.06 106 ASP A O 1
ATOM 840 N N . ARG A 1 107 ? -19.937 -0.260 1.143 1.00 97.50 107 ARG A N 1
ATOM 841 C CA . ARG A 1 107 ? -21.140 0.572 0.943 1.00 97.50 107 ARG A CA 1
ATOM 842 C C . ARG A 1 107 ? -20.964 1.704 -0.066 1.00 97.50 107 ARG A C 1
ATOM 844 O O . ARG A 1 107 ? -21.831 2.570 -0.176 1.00 97.50 107 ARG A O 1
ATOM 851 N N . PHE A 1 108 ? -19.846 1.715 -0.788 1.00 97.44 108 PHE A N 1
ATOM 852 C CA . PHE A 1 108 ? -19.450 2.833 -1.649 1.00 97.44 108 PHE A CA 1
ATOM 853 C C . PHE A 1 108 ? -19.801 2.634 -3.132 1.00 97.44 108 PHE A C 1
ATOM 855 O O . PHE A 1 108 ? -19.514 3.496 -3.962 1.00 97.44 108 PHE A O 1
ATOM 862 N N . GLY A 1 109 ? -20.477 1.533 -3.476 1.00 94.75 109 GLY A N 1
ATOM 863 C CA . GLY A 1 109 ? -21.005 1.313 -4.821 1.00 94.75 109 GLY A CA 1
ATOM 864 C C . GLY A 1 109 ? -21.959 2.432 -5.258 1.00 94.75 109 GLY A C 1
ATOM 865 O O . GLY A 1 109 ? -22.886 2.798 -4.533 1.00 94.75 109 GLY A O 1
ATOM 866 N N . GLY A 1 110 ? -21.728 2.989 -6.451 1.00 92.88 110 GLY A N 1
ATOM 867 C CA . GLY A 1 110 ? -22.585 4.026 -7.040 1.00 92.88 110 GLY A CA 1
ATOM 868 C C . GLY A 1 110 ? -22.512 5.398 -6.357 1.00 92.88 110 GLY A C 1
ATOM 869 O O . GLY A 1 110 ? -23.394 6.230 -6.565 1.00 92.88 110 GLY A O 1
ATOM 870 N N . VAL A 1 111 ? -21.503 5.656 -5.521 1.00 96.12 111 VAL A N 1
ATOM 871 C CA . VAL A 1 111 ? -21.230 7.004 -5.005 1.00 96.12 111 VAL A CA 1
ATOM 872 C C . VAL A 1 111 ? -20.703 7.884 -6.137 1.00 96.12 111 VAL A C 1
ATOM 874 O O . VAL A 1 111 ? -19.815 7.464 -6.872 1.00 96.12 111 VAL A O 1
ATOM 877 N N . SER A 1 112 ? -21.223 9.108 -6.266 1.00 95.81 112 SER A N 1
ATOM 878 C CA . SER A 1 112 ? -20.817 10.043 -7.327 1.00 95.81 112 SER A CA 1
ATOM 879 C C . SER A 1 112 ? -20.497 11.458 -6.843 1.00 95.81 112 SER A C 1
ATOM 881 O O . SER A 1 112 ? -20.097 12.285 -7.655 1.00 95.81 112 SER A O 1
ATOM 883 N N . THR A 1 113 ? -20.684 11.759 -5.555 1.00 97.94 113 THR A N 1
ATOM 884 C CA . THR A 1 113 ? -20.404 13.083 -4.978 1.00 97.94 113 THR A CA 1
ATOM 885 C C . THR A 1 113 ? -19.654 12.949 -3.660 1.00 97.94 113 THR A C 1
ATOM 887 O O . THR A 1 113 ? -19.851 11.977 -2.920 1.00 97.94 113 THR A O 1
ATOM 890 N N . ALA A 1 114 ? -18.839 13.950 -3.329 1.00 98.25 114 ALA A N 1
ATOM 891 C CA . ALA A 1 114 ? -18.112 14.007 -2.066 1.00 98.25 114 ALA A CA 1
ATOM 892 C C . ALA A 1 114 ? -19.062 14.032 -0.859 1.00 98.25 114 ALA A C 1
ATOM 894 O O . ALA A 1 114 ? -18.816 13.375 0.155 1.00 98.25 114 ALA A O 1
ATOM 895 N N . ARG A 1 115 ? -20.193 14.740 -0.974 1.00 97.38 115 ARG A N 1
ATOM 896 C CA . ARG A 1 115 ? -21.225 14.758 0.070 1.00 97.38 115 ARG A CA 1
ATOM 897 C C . ARG A 1 115 ? -21.742 13.354 0.357 1.00 97.38 115 ARG A C 1
ATOM 899 O O . ARG A 1 115 ? -21.772 12.945 1.517 1.00 97.38 115 ARG A O 1
ATOM 906 N N . ASP A 1 116 ? -22.131 12.615 -0.679 1.00 97.44 116 ASP A N 1
ATOM 907 C CA . ASP A 1 116 ? -22.670 11.282 -0.456 1.00 97.44 116 ASP A CA 1
ATOM 908 C C . ASP A 1 116 ? -21.580 10.330 0.047 1.00 97.44 116 ASP A C 1
ATOM 910 O O . ASP A 1 116 ? -21.851 9.528 0.936 1.00 97.44 116 ASP A O 1
ATOM 914 N N . ALA A 1 117 ? -20.349 10.418 -0.475 1.00 98.19 117 ALA A N 1
ATOM 915 C CA . ALA A 1 117 ? -19.206 9.640 0.012 1.00 98.19 117 ALA A CA 1
ATOM 916 C C . ALA A 1 117 ? -18.994 9.837 1.520 1.00 98.19 117 ALA A C 1
ATOM 918 O O . ALA A 1 117 ? -18.828 8.867 2.264 1.00 98.19 117 ALA A O 1
ATOM 919 N N . MET A 1 118 ? -19.073 11.088 1.980 1.00 98.12 118 MET A N 1
ATOM 920 C CA . MET A 1 118 ? -18.949 11.425 3.392 1.00 98.12 118 MET A CA 1
ATOM 921 C C . MET A 1 118 ? -20.102 10.855 4.224 1.00 98.12 118 MET A C 1
ATOM 923 O O . MET A 1 118 ? -19.867 10.295 5.294 1.00 98.12 118 MET A O 1
ATOM 927 N N . GLU A 1 119 ? -21.345 10.953 3.747 1.00 97.50 119 GLU A N 1
ATOM 928 C CA . GLU A 1 119 ? -22.498 10.377 4.450 1.00 97.50 119 GLU A CA 1
ATOM 929 C C . GLU A 1 119 ? -22.423 8.847 4.533 1.00 97.50 119 GLU A C 1
ATOM 931 O O . GLU A 1 119 ? -22.717 8.277 5.590 1.00 97.50 119 GLU A O 1
ATOM 936 N N . ARG A 1 120 ? -21.947 8.175 3.471 1.00 97.94 120 ARG A N 1
ATOM 937 C CA . ARG A 1 120 ? -21.645 6.733 3.497 1.00 97.94 120 ARG A CA 1
ATOM 938 C C . ARG A 1 120 ? -20.597 6.413 4.562 1.00 97.94 120 ARG A C 1
ATOM 940 O O . ARG A 1 120 ? -20.842 5.540 5.391 1.00 97.94 120 ARG A O 1
ATOM 947 N N . MET A 1 121 ? -19.479 7.143 4.588 1.00 98.25 121 MET A N 1
ATOM 948 C CA . MET A 1 121 ? -18.416 6.955 5.585 1.00 98.25 121 MET A CA 1
ATOM 949 C C . MET A 1 121 ? -18.937 7.128 7.013 1.00 98.25 121 MET A C 1
ATOM 951 O O . MET A 1 121 ? -18.744 6.253 7.854 1.00 98.25 121 MET A O 1
ATOM 955 N N . LYS A 1 122 ? -19.666 8.217 7.287 1.00 97.56 122 LYS A N 1
ATOM 956 C CA . LYS A 1 122 ? -20.284 8.451 8.601 1.00 97.56 122 LYS A CA 1
ATOM 957 C C . LYS A 1 122 ? -21.240 7.317 8.979 1.00 97.56 122 LYS A C 1
ATOM 959 O O . LYS A 1 122 ? -21.248 6.900 10.131 1.00 97.56 122 LYS A O 1
ATOM 964 N N . GLY A 1 123 ? -22.028 6.808 8.031 1.00 97.50 123 GLY A N 1
ATOM 965 C CA . GLY A 1 123 ? -22.915 5.661 8.240 1.00 97.50 123 GLY A CA 1
ATOM 966 C C . GLY A 1 123 ? -22.170 4.381 8.604 1.00 97.50 123 GLY A C 1
ATOM 967 O O . GLY A 1 123 ? -22.515 3.743 9.591 1.00 97.50 123 GLY A O 1
ATOM 968 N N . VAL A 1 124 ? -21.116 4.046 7.857 1.00 97.69 124 VAL A N 1
ATOM 969 C CA . VAL A 1 124 ? -20.250 2.896 8.155 1.00 97.69 124 VAL A CA 1
ATOM 970 C C . VAL A 1 124 ? -19.660 3.011 9.561 1.00 97.69 124 VAL A C 1
ATOM 972 O O . VAL A 1 124 ? -19.752 2.070 10.346 1.00 97.69 124 VAL A O 1
ATOM 975 N N . LEU A 1 125 ? -19.110 4.173 9.921 1.00 96.81 125 LEU A N 1
ATOM 976 C CA . LEU A 1 125 ? -18.518 4.354 11.245 1.00 96.81 125 LEU A CA 1
ATOM 977 C C . LEU A 1 125 ? -19.551 4.316 12.368 1.00 96.81 125 LEU A C 1
ATOM 979 O O . LEU A 1 125 ? -19.241 3.786 13.426 1.00 96.81 125 LEU A O 1
ATOM 983 N N . ARG A 1 126 ? -20.775 4.819 12.169 1.00 97.00 126 ARG A N 1
ATOM 984 C CA . ARG A 1 126 ? -21.837 4.681 13.183 1.00 97.00 126 ARG A CA 1
ATOM 985 C C . ARG A 1 126 ? -22.152 3.217 13.487 1.00 97.00 126 ARG A C 1
ATOM 987 O O . ARG A 1 126 ? -22.340 2.886 14.653 1.00 97.00 126 ARG A O 1
ATOM 994 N N . ASP A 1 127 ? -22.169 2.365 12.466 1.00 97.12 127 ASP A N 1
ATOM 995 C CA . ASP A 1 127 ? -22.535 0.955 12.618 1.00 97.12 127 ASP A CA 1
ATOM 996 C C . ASP A 1 127 ? -21.385 0.102 13.180 1.00 97.12 127 ASP A C 1
ATOM 998 O O . ASP A 1 127 ? -21.624 -0.782 13.999 1.00 97.12 127 ASP A O 1
ATOM 1002 N N . PHE A 1 128 ? -20.140 0.358 12.759 1.00 96.81 128 PHE A N 1
ATOM 1003 C CA . PHE A 1 128 ? -18.999 -0.523 13.060 1.00 96.81 128 PHE A CA 1
ATOM 1004 C C . PHE A 1 128 ? -17.964 0.063 14.025 1.00 96.81 128 PHE A C 1
ATOM 1006 O O . PHE A 1 128 ? -17.159 -0.675 14.590 1.00 96.81 128 PHE A O 1
ATOM 1013 N N . SER A 1 129 ? -17.916 1.383 14.198 1.00 94.50 129 SER A N 1
ATOM 1014 C CA . SER A 1 129 ? -16.920 2.068 15.037 1.00 94.50 129 SER A CA 1
ATOM 1015 C C . SER A 1 129 ? -17.469 3.386 15.601 1.00 94.50 129 SER A C 1
ATOM 1017 O O . SER A 1 129 ? -16.911 4.456 15.330 1.00 94.50 129 SER A O 1
ATOM 1019 N N . PRO A 1 130 ? -18.570 3.353 16.379 1.00 93.81 130 PRO A N 1
ATOM 1020 C CA . PRO A 1 130 ? -19.278 4.560 16.813 1.00 93.81 130 PRO A CA 1
ATOM 1021 C C . PRO A 1 130 ? -18.394 5.536 17.604 1.00 93.81 130 PRO A C 1
ATOM 1023 O O . PRO A 1 130 ? -18.550 6.748 17.474 1.00 93.81 130 PRO A O 1
ATOM 1026 N N . TRP A 1 131 ? -17.393 5.034 18.335 1.00 89.62 131 TRP A N 1
ATOM 1027 C CA . TRP A 1 131 ? -16.403 5.860 19.042 1.00 89.62 131 TRP A CA 1
ATOM 1028 C C . TRP A 1 131 ? -15.519 6.699 18.102 1.00 89.62 131 TRP A C 1
ATOM 1030 O O . TRP A 1 131 ? -15.001 7.739 18.503 1.00 89.62 131 TRP A O 1
ATOM 1040 N N . VAL A 1 132 ? -15.345 6.281 16.842 1.00 92.19 132 VAL A N 1
ATOM 1041 C CA . VAL A 1 132 ? -14.689 7.090 15.800 1.00 92.19 132 VAL A CA 1
ATOM 1042 C C . VAL A 1 132 ? -15.687 7.999 15.100 1.00 92.19 132 VAL A C 1
ATOM 1044 O O . VAL A 1 132 ? -15.322 9.114 14.736 1.00 92.19 132 VAL A O 1
ATOM 1047 N N . ALA A 1 133 ? -16.941 7.568 14.937 1.00 93.81 133 ALA A N 1
ATOM 1048 C CA . ALA A 1 133 ? -17.973 8.363 14.273 1.00 93.81 133 ALA A CA 1
ATOM 1049 C C . ALA A 1 133 ? -18.150 9.755 14.914 1.00 93.81 133 ALA A C 1
ATOM 1051 O O . ALA A 1 133 ? -18.316 10.735 14.188 1.00 93.81 133 ALA A O 1
ATOM 1052 N N . GLU A 1 134 ? -18.004 9.869 16.242 1.00 92.25 134 GLU A N 1
ATOM 1053 C CA . GLU A 1 134 ? -18.011 11.151 16.976 1.00 92.25 134 GLU A CA 1
ATOM 1054 C C . GLU A 1 134 ? -16.987 12.170 16.443 1.00 92.25 134 GLU A C 1
ATOM 1056 O O . GLU A 1 134 ? -17.204 13.388 16.518 1.00 92.25 134 GLU A O 1
ATOM 1061 N N . ARG A 1 135 ? -15.858 11.689 15.900 1.00 94.88 135 ARG A N 1
ATOM 1062 C CA . ARG A 1 135 ? -14.817 12.541 15.309 1.00 94.88 135 ARG A CA 1
ATOM 1063 C C . ARG A 1 135 ? -15.255 13.148 13.982 1.00 94.88 135 ARG A C 1
ATOM 1065 O O . ARG A 1 135 ? -14.745 14.206 13.628 1.00 94.88 135 ARG A O 1
ATOM 1072 N N . LEU A 1 136 ? -16.189 12.519 13.268 1.00 96.12 136 LEU A N 1
ATOM 1073 C CA . LEU A 1 136 ? -16.647 12.956 11.947 1.00 96.12 136 LEU A CA 1
ATOM 1074 C C . LEU A 1 136 ? -17.907 13.836 11.991 1.00 96.12 136 LEU A C 1
ATOM 1076 O O . LEU A 1 136 ? -18.335 14.302 10.939 1.00 96.12 136 LEU A O 1
ATOM 1080 N N . GLU A 1 137 ? -18.514 14.090 13.154 1.00 92.81 137 GLU A N 1
ATOM 1081 C CA . GLU A 1 137 ? -19.779 14.846 13.255 1.00 92.81 137 GLU A CA 1
ATOM 1082 C C . GLU A 1 137 ? -19.748 16.180 12.490 1.00 92.81 137 GLU A C 1
ATOM 1084 O O . GLU A 1 137 ? -20.622 16.434 11.661 1.00 92.81 137 GLU A O 1
ATOM 1089 N N . GLY A 1 138 ? -18.701 16.984 12.709 1.00 94.38 138 GLY A N 1
ATOM 1090 C CA . GLY A 1 138 ? -18.475 18.264 12.029 1.00 94.38 138 GLY A CA 1
ATOM 1091 C C . GLY A 1 138 ? -17.621 18.171 10.762 1.00 94.38 138 GLY A C 1
ATOM 1092 O O . GLY A 1 138 ? -17.289 19.201 10.182 1.00 94.38 138 GLY A O 1
ATOM 1093 N N . ALA A 1 139 ? -17.244 16.962 10.344 1.00 97.31 139 ALA A N 1
ATOM 1094 C CA . ALA A 1 139 ? -16.318 16.774 9.240 1.00 97.31 139 ALA A CA 1
ATOM 1095 C C . ALA A 1 139 ? -17.024 16.756 7.877 1.00 97.31 139 ALA A C 1
ATOM 1097 O O . ALA A 1 139 ? -18.176 16.314 7.748 1.00 97.31 139 ALA A O 1
ATOM 1098 N N . SER A 1 140 ? -16.287 17.175 6.850 1.00 97.88 140 SER A N 1
ATOM 1099 C CA . SER A 1 140 ? -16.667 17.083 5.436 1.00 97.88 140 SER A CA 1
ATOM 1100 C C . SER A 1 140 ? -15.434 16.849 4.562 1.00 97.88 140 SER A C 1
ATOM 1102 O O . SER A 1 140 ? -14.316 17.156 4.976 1.00 97.88 140 SER A O 1
ATOM 1104 N N . ILE A 1 141 ? -15.626 16.293 3.366 1.00 98.38 141 ILE A N 1
ATOM 1105 C CA . ILE A 1 141 ? -14.554 16.157 2.371 1.00 98.38 141 ILE A CA 1
ATOM 1106 C C . ILE A 1 141 ? -14.199 17.550 1.842 1.00 98.38 141 ILE A C 1
ATOM 1108 O O . ILE A 1 141 ? -15.091 18.366 1.609 1.00 98.38 141 ILE A O 1
ATOM 1112 N N . VAL A 1 142 ? -12.904 17.834 1.676 1.00 97.44 142 VAL A N 1
ATOM 1113 C CA . VAL A 1 142 ? -12.416 19.208 1.441 1.00 97.44 142 VAL A CA 1
ATOM 1114 C C . VAL A 1 142 ? -12.830 19.813 0.094 1.00 97.44 142 VAL A C 1
ATOM 1116 O O . VAL A 1 142 ? -12.936 21.036 -0.008 1.00 97.44 142 VAL A O 1
ATOM 1119 N N . ASP A 1 143 ? -13.051 18.981 -0.929 1.00 96.38 143 ASP A N 1
ATOM 1120 C CA . ASP A 1 143 ? -13.648 19.329 -2.225 1.00 96.38 143 ASP A CA 1
ATOM 1121 C C . ASP A 1 143 ? -14.026 18.065 -3.028 1.00 96.38 143 ASP A C 1
ATOM 1123 O O . ASP A 1 143 ? -13.682 16.943 -2.655 1.00 96.38 143 ASP A O 1
ATOM 1127 N N . GLU A 1 144 ? -14.718 18.241 -4.159 1.00 96.75 144 GLU A N 1
ATOM 1128 C CA . GLU A 1 144 ? -15.185 17.137 -5.017 1.00 96.75 144 GLU A CA 1
ATOM 1129 C C . GLU A 1 144 ? -14.064 16.284 -5.633 1.00 96.75 144 GLU A C 1
ATOM 1131 O O . GLU A 1 144 ? -14.323 15.160 -6.053 1.00 96.75 144 GLU A O 1
ATOM 1136 N N . SER A 1 145 ? -12.822 16.777 -5.672 1.00 96.00 145 SER A N 1
ATOM 1137 C CA . SER A 1 145 ? -11.666 16.029 -6.189 1.00 96.00 145 SER A CA 1
ATOM 1138 C C . SER A 1 145 ? -10.893 15.270 -5.109 1.00 96.00 145 SER A C 1
ATOM 1140 O O . SER A 1 145 ? -9.970 14.518 -5.416 1.00 96.00 145 SER A O 1
ATOM 1142 N N . SER A 1 146 ? -11.275 15.448 -3.844 1.00 97.31 146 SER A N 1
ATOM 1143 C CA . SER A 1 146 ? -10.531 14.965 -2.681 1.00 97.31 146 SER A CA 1
ATOM 1144 C C . SER A 1 146 ? -11.071 13.658 -2.112 1.00 97.31 146 SER A C 1
ATOM 1146 O O . SER A 1 146 ? -10.948 13.385 -0.918 1.00 97.31 146 SER A O 1
ATOM 1148 N N . TRP A 1 147 ? -11.676 12.839 -2.966 1.00 97.94 147 TRP A N 1
ATOM 1149 C CA . TRP A 1 147 ? -12.110 11.493 -2.631 1.00 97.94 147 TRP A CA 1
ATOM 1150 C C . TRP A 1 147 ? -12.013 10.583 -3.849 1.00 97.94 147 TRP A C 1
ATOM 1152 O O . TRP A 1 147 ? -12.055 11.032 -4.994 1.00 97.94 147 TRP A O 1
ATOM 1162 N N . LEU A 1 148 ? -11.868 9.288 -3.598 1.00 97.00 148 LEU A N 1
ATOM 1163 C CA . LEU A 1 148 ? -11.895 8.268 -4.633 1.00 97.00 148 LEU A CA 1
ATOM 1164 C C . LEU A 1 148 ? -12.440 6.962 -4.074 1.00 97.00 148 LEU A C 1
ATOM 1166 O O . LEU A 1 148 ? -12.315 6.668 -2.885 1.00 97.00 148 LEU A O 1
ATOM 1170 N N . THR A 1 149 ? -13.011 6.166 -4.967 1.00 97.38 149 THR A N 1
ATOM 1171 C CA . THR A 1 149 ? -13.338 4.765 -4.714 1.00 97.38 149 THR A CA 1
ATOM 1172 C C . THR A 1 149 ? -12.677 3.916 -5.783 1.00 97.38 149 THR A C 1
ATOM 1174 O O . THR A 1 149 ? -12.399 4.392 -6.887 1.00 97.38 149 THR A O 1
ATOM 1177 N N . GLY A 1 150 ? -12.386 2.665 -5.464 1.00 95.19 150 GLY A N 1
ATOM 1178 C CA . GLY A 1 150 ? -11.774 1.771 -6.430 1.00 95.19 150 GLY A CA 1
ATOM 1179 C C . GLY A 1 150 ? -11.419 0.432 -5.828 1.00 95.19 150 GLY A C 1
ATOM 1180 O O . GLY A 1 150 ? -11.599 0.191 -4.643 1.00 95.19 150 GLY A O 1
ATOM 1181 N N . ALA A 1 151 ? -10.904 -0.441 -6.670 1.00 95.44 151 ALA A N 1
ATOM 1182 C CA . ALA A 1 151 ? -10.397 -1.734 -6.269 1.00 95.44 151 ALA A CA 1
ATOM 1183 C C . ALA A 1 151 ? -9.320 -2.122 -7.279 1.00 95.44 151 ALA A C 1
ATOM 1185 O O . ALA A 1 151 ? -9.439 -1.821 -8.471 1.00 95.44 151 ALA A O 1
ATOM 1186 N N . PHE A 1 152 ? -8.261 -2.775 -6.826 1.00 92.62 152 PHE A N 1
ATOM 1187 C CA . PHE A 1 152 ? -7.233 -3.300 -7.714 1.00 92.62 152 PHE A CA 1
ATOM 1188 C C . PHE A 1 152 ? -6.705 -4.623 -7.173 1.00 92.62 152 PHE A C 1
ATOM 1190 O O . PHE A 1 152 ? -6.786 -4.904 -5.984 1.00 92.62 152 PHE A O 1
ATOM 1197 N N . THR A 1 153 ? -6.210 -5.471 -8.071 1.00 95.44 153 THR A N 1
ATOM 1198 C CA . THR A 1 153 ? -5.637 -6.769 -7.701 1.00 95.44 153 THR A CA 1
ATOM 1199 C C . THR A 1 153 ? -4.140 -6.597 -7.451 1.00 95.44 153 THR A C 1
ATOM 1201 O O . THR A 1 153 ? -3.424 -6.260 -8.404 1.00 95.44 153 THR A O 1
ATOM 1204 N N . PRO A 1 154 ? -3.641 -6.828 -6.222 1.00 96.00 154 PRO A N 1
ATOM 1205 C CA . PRO A 1 154 ? -2.210 -6.812 -5.950 1.00 96.00 154 PRO A CA 1
ATOM 1206 C C . PRO A 1 154 ? -1.482 -7.775 -6.886 1.00 96.00 154 PRO A C 1
ATOM 1208 O O . PRO A 1 154 ? -1.937 -8.896 -7.116 1.00 96.00 154 PRO A O 1
ATOM 1211 N N . THR A 1 155 ? -0.394 -7.312 -7.492 1.00 96.06 155 THR A N 1
ATOM 1212 C CA . THR A 1 155 ? 0.299 -8.040 -8.557 1.00 96.06 155 THR A CA 1
ATOM 1213 C C . THR A 1 155 ? 1.784 -7.720 -8.535 1.00 96.06 155 THR A C 1
ATOM 1215 O O . THR A 1 155 ? 2.175 -6.554 -8.612 1.00 96.06 155 THR A O 1
ATOM 1218 N N . VAL A 1 156 ? 2.600 -8.770 -8.529 1.00 97.25 156 VAL A N 1
ATOM 1219 C CA . VAL A 1 156 ? 4.026 -8.705 -8.844 1.00 97.25 156 VAL A CA 1
ATOM 1220 C C . VAL A 1 156 ? 4.210 -9.089 -10.312 1.00 97.25 156 VAL A C 1
ATOM 1222 O O . VAL A 1 156 ? 3.572 -10.018 -10.812 1.00 97.25 156 VAL A O 1
ATOM 1225 N N . ARG A 1 157 ? 5.055 -8.358 -11.032 1.00 97.06 157 ARG A N 1
ATOM 1226 C CA . ARG A 1 157 ? 5.376 -8.582 -12.443 1.00 97.06 157 ARG A CA 1
ATOM 1227 C C . ARG A 1 157 ? 6.874 -8.784 -12.612 1.00 97.06 157 ARG A C 1
ATOM 1229 O O . ARG A 1 157 ? 7.663 -8.338 -11.782 1.00 97.06 157 ARG A O 1
ATOM 1236 N N . LYS A 1 158 ? 7.251 -9.432 -13.708 1.00 97.69 158 LYS A N 1
ATOM 1237 C CA . LYS A 1 158 ? 8.631 -9.490 -14.171 1.00 97.69 158 LYS A CA 1
ATOM 1238 C C . LYS A 1 158 ? 9.137 -8.067 -14.434 1.00 97.69 158 LYS A C 1
ATOM 1240 O O . LYS A 1 158 ? 8.388 -7.253 -14.980 1.00 97.69 158 LYS A O 1
ATOM 1245 N N . PRO A 1 159 ? 10.375 -7.749 -14.035 1.00 97.19 159 PRO A N 1
ATOM 1246 C CA . PRO A 1 159 ? 10.892 -6.387 -14.068 1.00 97.19 159 PRO A CA 1
ATOM 1247 C C . PRO A 1 159 ? 11.281 -5.920 -15.467 1.00 97.19 159 PRO A C 1
ATOM 1249 O O . PRO A 1 159 ? 11.361 -4.717 -15.698 1.00 97.19 159 PRO A O 1
ATOM 1252 N N . VAL A 1 160 ? 11.515 -6.840 -16.403 1.00 98.00 160 VAL A N 1
ATOM 1253 C CA . VAL A 1 160 ? 11.902 -6.513 -17.777 1.00 98.00 160 VAL A CA 1
ATOM 1254 C C . VAL A 1 160 ? 10.683 -6.529 -18.690 1.00 98.00 160 VAL A C 1
ATOM 1256 O O . VAL A 1 160 ? 10.035 -7.560 -18.864 1.00 98.00 160 VAL A O 1
ATOM 1259 N N . GLY A 1 161 ? 10.401 -5.388 -19.314 1.00 96.12 161 GLY A N 1
ATOM 1260 C CA . GLY A 1 161 ? 9.410 -5.260 -20.375 1.00 96.12 161 GLY A CA 1
ATOM 1261 C C . GLY A 1 161 ? 10.064 -5.286 -21.751 1.00 96.12 161 GLY A C 1
ATOM 1262 O O . GLY A 1 161 ? 11.179 -4.788 -21.922 1.00 96.12 161 GLY A O 1
ATOM 1263 N N . ARG A 1 162 ? 9.374 -5.847 -22.751 1.00 95.62 162 ARG A N 1
ATOM 1264 C CA . ARG A 1 162 ? 9.829 -5.843 -24.153 1.00 95.62 162 ARG A CA 1
ATOM 1265 C C . ARG A 1 162 ? 8.940 -4.951 -25.004 1.00 95.62 162 ARG A C 1
ATOM 1267 O O . ARG A 1 162 ? 7.726 -5.139 -25.049 1.00 95.62 162 ARG A O 1
ATOM 1274 N N . LEU A 1 163 ? 9.558 -3.996 -25.688 1.00 95.19 163 LEU A N 1
ATOM 1275 C CA . LEU A 1 163 ? 8.889 -3.150 -26.671 1.00 95.19 163 LEU A CA 1
ATOM 1276 C C . LEU A 1 163 ? 8.681 -3.916 -27.995 1.00 95.19 163 LEU A C 1
ATOM 1278 O O . LEU A 1 163 ? 9.396 -4.894 -28.238 1.00 95.19 163 LEU A O 1
ATOM 1282 N N . PRO A 1 164 ? 7.748 -3.491 -28.871 1.00 94.50 164 PRO A N 1
ATOM 1283 C CA . PRO A 1 164 ? 7.576 -4.059 -30.214 1.00 94.50 164 PRO A CA 1
ATOM 1284 C C . PRO A 1 164 ? 8.870 -4.222 -31.034 1.00 94.50 164 PRO A C 1
ATOM 1286 O O . PRO A 1 164 ? 9.009 -5.203 -31.761 1.00 94.50 164 PRO A O 1
ATOM 1289 N N . SER A 1 165 ? 9.843 -3.316 -30.894 1.00 95.06 165 SER A N 1
ATOM 1290 C CA . SER A 1 165 ? 11.158 -3.400 -31.547 1.00 95.06 165 SER A CA 1
ATOM 1291 C C . SER A 1 165 ? 12.095 -4.459 -30.955 1.00 95.06 165 SER A C 1
ATOM 1293 O O . SER A 1 165 ? 13.182 -4.683 -31.485 1.00 95.06 165 SER A O 1
ATOM 1295 N N . GLY A 1 166 ? 11.712 -5.099 -29.847 1.00 94.75 166 GLY A N 1
ATOM 1296 C CA . GLY A 1 166 ? 12.519 -6.063 -29.100 1.00 94.75 166 GLY A CA 1
ATOM 1297 C C . GLY A 1 166 ? 13.435 -5.440 -28.042 1.00 94.75 166 GLY A C 1
ATOM 1298 O O . GLY A 1 166 ? 14.031 -6.179 -27.254 1.00 94.75 166 GLY A O 1
ATOM 1299 N N . ARG A 1 167 ? 13.530 -4.102 -27.982 1.00 96.06 167 ARG A N 1
ATOM 1300 C CA . ARG A 1 167 ? 14.280 -3.384 -26.938 1.00 96.06 167 ARG A CA 1
ATOM 1301 C C . ARG A 1 167 ? 13.675 -3.627 -25.555 1.00 96.06 167 ARG A C 1
ATOM 1303 O O . ARG A 1 167 ? 12.458 -3.752 -25.411 1.00 96.06 167 ARG A O 1
ATOM 1310 N N . ALA A 1 168 ? 14.544 -3.693 -24.552 1.00 97.31 168 ALA A N 1
ATOM 1311 C CA . ALA A 1 168 ? 14.160 -3.906 -23.166 1.00 97.31 168 ALA A CA 1
ATOM 1312 C C . ALA A 1 168 ? 13.983 -2.576 -22.423 1.00 97.31 168 ALA A C 1
ATOM 1314 O O . ALA A 1 168 ? 14.730 -1.627 -22.653 1.00 97.31 168 ALA A O 1
ATOM 1315 N N . VAL A 1 169 ? 13.011 -2.537 -21.516 1.00 97.06 169 VAL A N 1
ATOM 1316 C CA . VAL A 1 169 ? 12.800 -1.452 -20.549 1.00 97.06 169 VAL A CA 1
ATOM 1317 C C . VAL A 1 169 ? 12.666 -2.045 -19.149 1.00 97.06 169 VAL A C 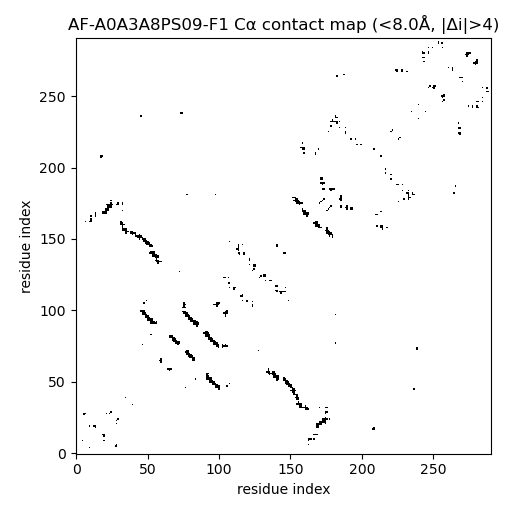1
ATOM 1319 O O . VAL A 1 169 ? 12.164 -3.159 -18.994 1.00 97.06 169 VAL A O 1
ATOM 1322 N N . LEU A 1 170 ? 13.093 -1.304 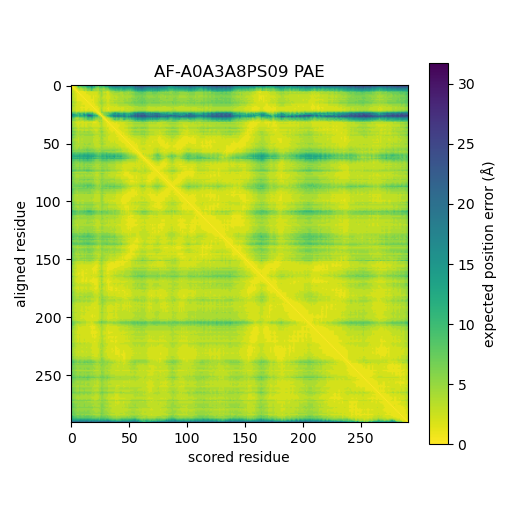-18.129 1.00 97.69 170 LEU A N 1
ATOM 1323 C CA . LEU A 1 170 ? 13.032 -1.737 -16.732 1.00 97.69 170 LEU A CA 1
ATOM 1324 C C . LEU A 1 170 ? 11.796 -1.153 -16.045 1.00 97.69 170 LEU A C 1
ATOM 1326 O O . LEU A 1 170 ? 11.524 0.039 -16.152 1.00 97.69 170 LEU A O 1
ATOM 1330 N N . GLY A 1 171 ? 11.046 -1.974 -15.322 1.00 96.25 171 GLY A N 1
ATOM 1331 C CA . GLY A 1 171 ? 9.929 -1.545 -14.490 1.00 96.25 171 GLY A CA 1
ATOM 1332 C C . GLY A 1 171 ? 10.350 -1.315 -13.038 1.00 96.25 171 GLY A C 1
ATOM 1333 O O . GLY A 1 171 ? 11.168 -2.051 -12.489 1.00 96.25 171 GLY A O 1
ATOM 1334 N N . MET A 1 172 ? 9.768 -0.302 -12.396 1.00 95.38 172 MET A N 1
ATOM 1335 C CA . MET A 1 172 ? 10.010 0.046 -10.992 1.00 95.38 172 MET A CA 1
ATOM 1336 C C . MET A 1 172 ? 8.727 0.545 -10.311 1.00 95.38 172 MET A C 1
ATOM 1338 O O . MET A 1 172 ? 7.868 1.151 -10.944 1.00 95.38 172 MET A O 1
ATOM 1342 N N . GLY A 1 173 ? 8.587 0.320 -9.007 1.00 94.25 173 GLY A N 1
ATOM 1343 C CA . GLY A 1 173 ? 7.421 0.730 -8.227 1.00 94.25 173 GLY A CA 1
ATOM 1344 C C . GLY A 1 173 ? 6.160 -0.032 -8.633 1.00 94.25 173 GLY A C 1
ATOM 1345 O O . GLY A 1 173 ? 6.218 -1.206 -9.003 1.00 94.25 173 GLY A O 1
ATOM 1346 N N . ASP A 1 174 ? 5.017 0.654 -8.601 1.00 93.25 174 ASP A N 1
ATOM 1347 C CA . ASP A 1 174 ? 3.688 0.056 -8.789 1.00 93.25 174 ASP A CA 1
ATOM 1348 C C . ASP A 1 174 ? 3.502 -0.668 -10.133 1.00 93.25 174 ASP A C 1
ATOM 1350 O O . ASP A 1 174 ? 2.629 -1.531 -10.258 1.00 93.25 174 ASP A O 1
ATOM 1354 N N . VAL A 1 175 ? 4.304 -0.350 -11.159 1.00 94.31 175 VAL A N 1
ATOM 1355 C CA . VAL A 1 175 ? 4.209 -1.063 -12.441 1.00 94.31 175 VAL A CA 1
ATOM 1356 C C . VAL A 1 175 ? 4.653 -2.522 -12.314 1.00 94.31 175 VAL A C 1
ATOM 1358 O O . VAL A 1 175 ? 4.057 -3.381 -12.959 1.00 94.31 175 VAL A O 1
ATOM 1361 N N . VAL A 1 176 ? 5.615 -2.833 -11.438 1.00 95.19 176 VAL A N 1
ATOM 1362 C CA . VAL A 1 176 ? 6.134 -4.200 -11.223 1.00 95.19 176 VAL A CA 1
ATOM 1363 C C . VAL A 1 176 ? 5.764 -4.795 -9.875 1.00 95.19 176 VAL A C 1
ATOM 1365 O O . VAL A 1 176 ? 5.725 -6.012 -9.753 1.00 95.19 176 VAL A O 1
ATOM 1368 N N . MET A 1 177 ? 5.472 -3.981 -8.865 1.00 95.31 177 MET A N 1
ATOM 1369 C CA . MET A 1 177 ? 5.128 -4.471 -7.535 1.00 95.31 177 MET A CA 1
ATOM 1370 C C . MET A 1 177 ? 3.992 -3.638 -6.948 1.00 95.31 177 MET A C 1
ATOM 1372 O O . MET A 1 177 ? 4.209 -2.673 -6.221 1.00 95.31 177 MET A O 1
ATOM 1376 N N . LEU A 1 178 ? 2.765 -4.025 -7.295 1.00 94.94 178 LEU A N 1
ATOM 1377 C CA . LEU A 1 178 ? 1.544 -3.387 -6.820 1.00 94.94 178 LEU A CA 1
ATOM 1378 C C . LEU A 1 178 ? 1.018 -4.137 -5.596 1.00 94.94 178 LEU A C 1
ATOM 1380 O O . LEU A 1 178 ? 0.567 -5.276 -5.716 1.00 94.94 178 LEU A O 1
ATOM 1384 N N . ASN A 1 179 ? 1.046 -3.481 -4.441 1.00 95.38 179 ASN A N 1
ATOM 1385 C CA . ASN A 1 179 ? 0.533 -4.003 -3.177 1.00 95.38 179 ASN A CA 1
ATOM 1386 C C . ASN A 1 179 ? -0.774 -3.307 -2.792 1.00 95.38 179 ASN A C 1
ATOM 1388 O O . ASN A 1 179 ? -0.988 -2.146 -3.136 1.00 95.38 179 ASN A O 1
ATOM 1392 N N . ASP A 1 180 ? -1.630 -4.022 -2.067 1.00 95.94 180 ASP A N 1
ATOM 1393 C CA . ASP A 1 180 ? -2.803 -3.441 -1.413 1.00 95.94 180 ASP A CA 1
ATOM 1394 C C . ASP A 1 180 ? -2.378 -2.355 -0.392 1.00 95.94 180 ASP A C 1
ATOM 1396 O O . ASP A 1 180 ? -1.289 -2.474 0.193 1.00 95.94 180 ASP A O 1
ATOM 1400 N N . PRO A 1 181 ? -3.157 -1.273 -0.186 1.00 94.94 181 PRO A N 1
ATOM 1401 C CA . PRO A 1 181 ? -2.729 -0.189 0.684 1.00 94.94 181 PRO A CA 1
ATOM 1402 C C . PRO A 1 181 ? -2.830 -0.500 2.186 1.00 94.94 181 PRO A C 1
ATOM 1404 O O . PRO A 1 181 ? -2.280 0.293 2.955 1.00 94.94 181 PRO A O 1
ATOM 1407 N N . ILE A 1 182 ? -3.387 -1.649 2.607 1.00 95.94 182 ILE A N 1
ATOM 1408 C CA . ILE A 1 182 ? -3.607 -2.024 4.020 1.00 95.94 182 ILE A CA 1
ATOM 1409 C C . ILE A 1 182 ? -2.379 -1.842 4.923 1.00 95.94 182 ILE A C 1
ATOM 1411 O O . ILE A 1 182 ? -2.483 -1.502 6.100 1.00 95.94 182 ILE A O 1
ATOM 1415 N N . ALA A 1 183 ? -1.185 -2.070 4.373 1.00 94.81 183 ALA A N 1
ATOM 1416 C CA . ALA A 1 183 ? 0.079 -2.004 5.101 1.00 94.81 183 ALA A CA 1
ATOM 1417 C C . ALA A 1 183 ? 0.780 -0.635 4.994 1.00 94.81 183 ALA A C 1
ATOM 1419 O O . ALA A 1 183 ? 1.853 -0.446 5.574 1.00 94.81 183 ALA A O 1
ATOM 1420 N N . GLY A 1 184 ? 0.242 0.299 4.202 1.00 93.38 184 GLY A N 1
ATOM 1421 C CA . GLY A 1 184 ? 0.837 1.614 3.942 1.00 93.38 184 GLY A CA 1
ATOM 1422 C C . GLY A 1 184 ? 2.196 1.565 3.230 1.00 93.38 184 GLY A C 1
ATOM 1423 O O . GLY A 1 184 ? 3.007 2.476 3.387 1.00 93.38 184 GLY A O 1
ATOM 1424 N N . GLN A 1 185 ? 2.490 0.496 2.480 1.00 94.12 185 GLN A N 1
ATOM 1425 C CA . GLN A 1 185 ? 3.850 0.227 1.990 1.00 94.12 185 GLN A CA 1
ATOM 1426 C C . GLN A 1 185 ? 4.189 0.827 0.624 1.00 94.12 185 GLN A C 1
ATOM 1428 O O . GLN A 1 185 ? 5.372 0.977 0.337 1.00 94.12 185 GLN A O 1
ATOM 1433 N N . GLY A 1 186 ? 3.210 1.172 -0.220 1.00 91.69 186 GLY A N 1
ATOM 1434 C CA . GLY A 1 186 ? 3.454 1.517 -1.632 1.00 91.69 186 GLY A CA 1
ATOM 1435 C C . GLY A 1 186 ? 4.552 2.570 -1.840 1.00 91.69 186 GLY A C 1
ATOM 1436 O O . GLY A 1 186 ? 5.574 2.295 -2.467 1.00 91.69 186 GLY A O 1
ATOM 1437 N N . LEU A 1 187 ? 4.398 3.752 -1.231 1.00 91.44 187 LEU A N 1
ATOM 1438 C CA . LEU A 1 187 ? 5.375 4.843 -1.361 1.00 91.44 187 LEU A CA 1
ATOM 1439 C C . LEU A 1 187 ? 6.735 4.509 -0.728 1.00 91.44 187 LEU A C 1
ATOM 1441 O O . LEU A 1 187 ? 7.772 4.799 -1.324 1.00 91.44 187 LEU A O 1
ATOM 1445 N N . ASN A 1 188 ? 6.744 3.865 0.443 1.00 93.06 188 ASN A N 1
ATOM 1446 C CA . ASN A 1 188 ? 7.982 3.455 1.117 1.00 93.06 188 ASN A CA 1
ATOM 1447 C C . ASN A 1 188 ? 8.759 2.444 0.267 1.00 93.06 188 ASN A C 1
ATOM 1449 O O . ASN A 1 188 ? 9.967 2.574 0.074 1.00 93.06 188 ASN A O 1
ATOM 1453 N N . SER A 1 189 ? 8.051 1.470 -0.298 1.00 94.38 189 SER A N 1
ATOM 1454 C CA . SER A 1 189 ? 8.604 0.466 -1.193 1.00 94.38 189 SER A CA 1
ATOM 1455 C C . SER A 1 189 ? 9.173 1.088 -2.463 1.00 94.38 189 SER A C 1
ATOM 1457 O O . SER A 1 189 ? 10.300 0.775 -2.836 1.00 94.38 189 SER A O 1
ATOM 1459 N N . ALA A 1 190 ? 8.427 1.984 -3.115 1.00 94.19 190 ALA A N 1
ATOM 1460 C CA . ALA A 1 190 ? 8.898 2.679 -4.309 1.00 94.19 190 ALA A CA 1
ATOM 1461 C C . ALA A 1 190 ? 10.156 3.514 -4.016 1.00 94.19 190 ALA A C 1
ATOM 1463 O O . ALA A 1 190 ? 11.104 3.486 -4.797 1.00 94.19 190 ALA A O 1
ATOM 1464 N N . SER A 1 191 ? 10.207 4.197 -2.866 1.00 95.62 191 SER A N 1
ATOM 1465 C CA . SER A 1 191 ? 11.382 4.967 -2.439 1.00 95.62 191 SER A CA 1
ATOM 1466 C C . SER A 1 191 ? 12.599 4.075 -2.179 1.00 95.62 191 SER A C 1
ATOM 1468 O O . SER A 1 191 ? 13.694 4.386 -2.647 1.00 95.62 191 SER A O 1
ATOM 1470 N N . LYS A 1 192 ? 12.428 2.957 -1.460 1.00 95.25 192 LYS A N 1
ATOM 1471 C CA . LYS A 1 192 ? 13.506 1.983 -1.215 1.00 95.25 192 LYS A CA 1
ATOM 1472 C C . LYS A 1 192 ? 14.012 1.370 -2.522 1.00 95.25 192 LYS A C 1
ATOM 1474 O O . LYS A 1 192 ? 15.219 1.254 -2.715 1.00 95.25 192 LYS A O 1
ATOM 1479 N N . GLN A 1 193 ? 13.104 1.029 -3.437 1.00 96.31 193 GLN A N 1
ATOM 1480 C CA . GLN A 1 193 ? 13.462 0.469 -4.738 1.00 96.31 193 GLN A CA 1
ATOM 1481 C C . GLN A 1 193 ? 14.214 1.481 -5.606 1.00 96.31 193 GLN A C 1
ATOM 1483 O O . GLN A 1 193 ? 15.214 1.121 -6.220 1.00 96.31 193 GLN A O 1
ATOM 1488 N N . ALA A 1 194 ? 13.782 2.746 -5.619 1.00 96.62 194 ALA A N 1
ATOM 1489 C CA . ALA A 1 194 ? 14.474 3.818 -6.332 1.00 96.62 194 ALA A CA 1
ATOM 1490 C C . ALA A 1 194 ? 15.889 4.048 -5.787 1.00 96.62 194 ALA A C 1
ATOM 1492 O O . ALA A 1 194 ? 16.828 4.211 -6.568 1.00 96.62 194 ALA A O 1
ATOM 1493 N N . HIS A 1 195 ? 16.064 4.009 -4.463 1.00 96.50 195 HIS A N 1
ATOM 1494 C CA . HIS A 1 195 ? 17.386 4.094 -3.848 1.00 96.50 195 HIS A CA 1
ATOM 1495 C C . HIS A 1 195 ? 18.276 2.910 -4.257 1.00 96.50 195 HIS A C 1
ATOM 1497 O O . HIS A 1 195 ? 19.356 3.127 -4.800 1.00 96.50 195 HIS A O 1
ATOM 1503 N N . ALA A 1 196 ? 17.796 1.672 -4.099 1.00 96.06 196 ALA A N 1
ATOM 1504 C CA . ALA A 1 196 ? 18.548 0.473 -4.475 1.00 96.06 196 ALA A CA 1
ATOM 1505 C C . ALA A 1 196 ? 18.911 0.442 -5.972 1.00 96.06 196 ALA A C 1
ATOM 1507 O O . ALA A 1 196 ? 20.020 0.060 -6.336 1.00 96.06 196 ALA A O 1
ATOM 1508 N N . MET A 1 197 ? 17.996 0.880 -6.843 1.00 96.50 197 MET A N 1
ATOM 1509 C CA . MET A 1 197 ? 18.250 1.000 -8.279 1.00 96.50 197 MET A CA 1
ATOM 1510 C C . MET A 1 197 ? 19.312 2.058 -8.580 1.00 96.50 197 MET A C 1
ATOM 1512 O O . MET A 1 197 ? 20.172 1.824 -9.421 1.00 96.50 197 MET A O 1
ATOM 1516 N N . THR A 1 198 ? 19.281 3.198 -7.887 1.00 97.19 198 THR A N 1
ATOM 1517 C CA . THR A 1 198 ? 20.286 4.256 -8.057 1.00 97.19 198 THR A CA 1
ATOM 1518 C C . THR A 1 198 ? 21.679 3.744 -7.695 1.00 97.19 198 THR A C 1
ATOM 1520 O O . THR A 1 198 ? 22.604 3.892 -8.489 1.00 97.19 198 THR A O 1
ATOM 1523 N N . GLU A 1 199 ? 21.820 3.070 -6.552 1.00 97.94 199 GLU A N 1
ATOM 1524 C CA . GLU A 1 199 ? 23.086 2.448 -6.143 1.00 97.94 199 GLU A CA 1
ATOM 1525 C C . GLU A 1 199 ? 23.562 1.403 -7.165 1.00 97.94 199 GLU A C 1
ATOM 1527 O O . GLU A 1 199 ? 24.734 1.384 -7.537 1.00 97.94 199 GLU A O 1
ATOM 1532 N N . ALA A 1 200 ? 22.649 0.570 -7.679 1.00 97.69 200 ALA A N 1
ATOM 1533 C CA . ALA A 1 200 ? 22.976 -0.431 -8.691 1.00 97.69 200 ALA A CA 1
ATOM 1534 C C . ALA A 1 200 ? 23.453 0.198 -10.010 1.00 97.69 200 ALA A C 1
ATOM 1536 O O . ALA A 1 200 ? 24.414 -0.293 -10.598 1.00 97.69 200 ALA A O 1
ATOM 1537 N N . ILE A 1 201 ? 22.812 1.281 -10.467 1.00 97.81 201 ILE A N 1
ATOM 1538 C CA . ILE A 1 201 ? 23.214 2.022 -11.674 1.00 97.81 201 ILE A CA 1
ATOM 1539 C C . ILE A 1 201 ? 24.619 2.601 -11.493 1.00 97.81 201 ILE A C 1
ATOM 1541 O O . ILE A 1 201 ? 25.476 2.412 -12.353 1.00 97.81 201 ILE A O 1
ATOM 1545 N N . LEU A 1 202 ? 24.875 3.264 -10.361 1.00 98.06 202 LEU A N 1
ATOM 1546 C CA . LEU A 1 202 ? 26.176 3.872 -10.070 1.00 98.06 202 LEU A CA 1
ATOM 1547 C C . LEU A 1 202 ? 27.294 2.825 -9.979 1.00 98.06 202 LEU A C 1
ATOM 1549 O O . LEU A 1 202 ? 28.385 3.049 -10.498 1.00 98.06 202 LEU A O 1
ATOM 1553 N N . ALA A 1 203 ? 27.020 1.675 -9.360 1.00 97.94 203 ALA A N 1
ATOM 1554 C CA . ALA A 1 203 ? 27.976 0.576 -9.259 1.00 97.94 203 ALA A CA 1
ATOM 1555 C C . ALA A 1 203 ? 28.248 -0.116 -10.608 1.00 97.94 203 ALA A C 1
ATOM 1557 O O . ALA A 1 203 ? 29.331 -0.669 -10.800 1.00 97.94 203 ALA A O 1
ATOM 1558 N N . HIS A 1 204 ? 27.285 -0.094 -11.538 1.00 97.56 204 HIS A N 1
ATOM 1559 C CA . HIS A 1 204 ? 27.436 -0.688 -12.872 1.00 97.56 204 HIS A CA 1
ATOM 1560 C C . HIS A 1 204 ? 28.360 0.136 -13.781 1.00 97.56 204 HIS A C 1
ATOM 1562 O O . HIS A 1 204 ? 29.080 -0.431 -14.610 1.00 97.56 204 HIS A O 1
ATOM 1568 N N . GLY A 1 205 ? 28.398 1.458 -13.578 1.00 96.12 205 GLY A N 1
ATOM 1569 C CA . GLY A 1 205 ? 29.228 2.388 -14.345 1.00 96.12 205 GLY A CA 1
ATOM 1570 C C . GLY A 1 205 ? 28.817 2.449 -15.818 1.00 96.12 205 GLY A C 1
ATOM 1571 O O . GLY A 1 205 ? 27.632 2.414 -16.135 1.00 96.12 205 GLY A O 1
ATOM 1572 N N . ASP A 1 206 ? 29.800 2.492 -16.720 1.00 95.94 206 ASP A N 1
ATOM 1573 C CA . ASP A 1 206 ? 29.582 2.602 -18.175 1.00 95.94 206 ASP A CA 1
ATOM 1574 C C . ASP A 1 206 ? 29.245 1.257 -18.858 1.00 95.94 206 ASP A C 1
ATOM 1576 O O . ASP A 1 206 ? 29.290 1.132 -20.085 1.00 95.94 206 ASP A O 1
ATOM 1580 N N . GLN A 1 207 ? 28.965 0.205 -18.084 1.00 97.56 207 GLN A N 1
ATOM 1581 C CA . GLN A 1 207 ? 28.604 -1.097 -18.638 1.00 97.56 207 GLN A CA 1
ATOM 1582 C C . GLN A 1 207 ? 27.171 -1.084 -19.204 1.00 97.56 207 GLN A C 1
ATOM 1584 O O . GLN A 1 207 ? 26.295 -0.415 -18.660 1.00 97.56 207 GLN A O 1
ATOM 1589 N N . PRO A 1 208 ? 26.873 -1.873 -20.255 1.00 96.50 208 PRO A N 1
ATOM 1590 C CA . PRO A 1 208 ? 25.525 -1.934 -20.815 1.00 96.50 208 PRO A CA 1
ATOM 1591 C C . PRO A 1 208 ? 24.482 -2.429 -19.803 1.00 96.50 208 PRO A C 1
ATOM 1593 O O . PRO A 1 208 ? 24.688 -3.450 -19.139 1.00 96.50 208 PRO A O 1
ATOM 1596 N N . PHE A 1 209 ? 23.324 -1.769 -19.742 1.00 97.94 209 PHE A N 1
ATOM 1597 C CA . PHE A 1 209 ? 22.176 -2.205 -18.941 1.00 97.94 209 PHE A CA 1
ATOM 1598 C C . PHE A 1 209 ? 21.408 -3.319 -19.667 1.00 97.94 209 PHE A C 1
ATOM 1600 O O . PHE A 1 209 ? 20.420 -3.089 -20.363 1.00 97.94 209 PHE A O 1
ATOM 1607 N N . THR A 1 210 ? 21.902 -4.552 -19.557 1.00 98.06 210 THR A N 1
ATOM 1608 C CA . THR A 1 210 ? 21.292 -5.721 -20.207 1.00 98.06 210 THR A CA 1
ATOM 1609 C C . THR A 1 210 ? 20.010 -6.172 -19.490 1.00 98.06 210 THR A C 1
ATOM 1611 O O . THR A 1 210 ? 19.832 -5.882 -18.305 1.00 98.06 210 THR A O 1
ATOM 1614 N N . PRO A 1 211 ? 19.128 -6.945 -20.156 1.00 98.25 211 PRO A N 1
ATOM 1615 C CA . PRO A 1 211 ? 17.992 -7.590 -19.494 1.00 98.25 211 PRO A CA 1
ATOM 1616 C C . PRO A 1 211 ? 18.386 -8.413 -18.259 1.00 98.25 211 PRO A C 1
ATOM 1618 O O . PRO A 1 211 ? 17.684 -8.376 -17.255 1.00 98.25 211 PRO A O 1
ATOM 1621 N N . ASP A 1 212 ? 19.527 -9.105 -18.303 1.00 98.38 212 ASP A N 1
ATOM 1622 C CA . ASP A 1 212 ? 20.015 -9.893 -17.167 1.00 98.38 212 ASP A CA 1
ATOM 1623 C C . ASP A 1 212 ? 20.391 -9.001 -15.980 1.00 98.38 212 ASP A C 1
ATOM 1625 O O . ASP A 1 212 ? 20.091 -9.341 -14.838 1.00 98.38 212 ASP A O 1
ATOM 1629 N N . TRP A 1 213 ? 21.008 -7.842 -16.237 1.00 98.50 213 TRP A N 1
ATOM 1630 C CA . TRP A 1 213 ? 21.290 -6.859 -15.192 1.00 98.50 213 TRP A CA 1
ATOM 1631 C C . TRP A 1 213 ? 19.990 -6.305 -14.593 1.00 98.50 213 TRP A C 1
ATOM 1633 O O . TRP A 1 213 ? 19.840 -6.291 -13.375 1.00 98.50 213 TRP A O 1
ATOM 1643 N N . MET A 1 214 ? 19.019 -5.939 -15.438 1.00 98.56 214 MET A N 1
ATOM 1644 C CA . MET A 1 214 ? 17.703 -5.444 -15.008 1.00 98.56 214 MET A CA 1
ATOM 1645 C C . MET A 1 214 ? 16.988 -6.448 -14.087 1.00 98.56 214 MET A C 1
ATOM 1647 O O . MET A 1 214 ? 16.476 -6.068 -13.031 1.00 98.56 214 MET A O 1
ATOM 1651 N N . GLU A 1 215 ? 16.988 -7.731 -14.464 1.00 98.38 215 GLU A N 1
ATOM 1652 C CA . GLU A 1 215 ? 16.425 -8.820 -13.660 1.00 98.38 215 GLU A CA 1
ATOM 1653 C C . GLU A 1 215 ? 17.178 -8.960 -12.329 1.00 98.38 215 GLU A C 1
ATOM 1655 O O . GLU A 1 215 ? 16.565 -8.964 -11.264 1.00 98.38 215 GLU A O 1
ATOM 1660 N N . GLN A 1 216 ? 18.514 -9.003 -12.360 1.00 98.25 216 GLN A N 1
ATOM 1661 C CA . GLN A 1 216 ? 19.341 -9.148 -11.157 1.00 98.25 216 GLN A CA 1
ATOM 1662 C C . GLN A 1 216 ? 19.162 -7.989 -10.170 1.00 98.25 216 GLN A C 1
ATOM 1664 O O . GLN A 1 216 ? 19.098 -8.226 -8.960 1.00 98.25 216 GLN A O 1
ATOM 1669 N N . THR A 1 217 ? 19.048 -6.749 -10.656 1.00 98.19 217 THR A N 1
ATOM 1670 C CA . THR A 1 217 ? 18.788 -5.569 -9.821 1.00 98.19 217 THR A CA 1
ATOM 1671 C C . THR A 1 217 ? 17.445 -5.686 -9.104 1.00 98.19 217 THR A C 1
ATOM 1673 O O . THR A 1 217 ? 17.366 -5.454 -7.894 1.00 98.19 217 THR A O 1
ATOM 1676 N N . PHE A 1 218 ? 16.391 -6.096 -9.812 1.00 98.25 218 PHE A N 1
ATOM 1677 C CA . PHE A 1 218 ? 15.086 -6.323 -9.194 1.00 98.25 218 PHE A CA 1
ATOM 1678 C C . PHE A 1 218 ? 15.106 -7.500 -8.216 1.00 98.25 218 PHE A C 1
ATOM 1680 O O . PHE A 1 218 ? 14.604 -7.367 -7.104 1.00 98.25 218 PHE A O 1
ATOM 1687 N N . GLU A 1 219 ? 15.722 -8.627 -8.575 1.00 98.19 219 GLU A N 1
ATOM 1688 C CA . GLU A 1 219 ? 15.822 -9.811 -7.714 1.00 98.19 219 GLU A CA 1
ATOM 1689 C C . GLU A 1 219 ? 16.642 -9.560 -6.447 1.00 98.19 219 GLU A C 1
ATOM 1691 O O . GLU A 1 219 ? 16.400 -10.170 -5.402 1.00 98.19 219 GLU A O 1
ATOM 1696 N N . HIS A 1 220 ? 17.619 -8.656 -6.504 1.00 97.94 220 HIS A N 1
ATOM 1697 C CA . HIS A 1 220 ? 18.296 -8.181 -5.307 1.00 97.94 220 HIS A CA 1
ATOM 1698 C C . HIS A 1 220 ? 17.313 -7.455 -4.380 1.00 97.94 220 HIS A C 1
ATOM 1700 O O . HIS A 1 220 ? 17.156 -7.874 -3.234 1.00 97.94 220 HIS A O 1
ATOM 1706 N N . PHE A 1 221 ? 16.597 -6.443 -4.886 1.00 97.94 221 PHE A N 1
ATOM 1707 C CA . PHE A 1 221 ? 15.594 -5.705 -4.108 1.00 97.94 221 PHE A CA 1
ATOM 1708 C C . PHE A 1 221 ? 14.466 -6.608 -3.584 1.00 97.94 221 PHE A C 1
ATOM 1710 O O . PHE A 1 221 ? 14.043 -6.487 -2.435 1.00 97.94 221 PHE A O 1
ATOM 1717 N N . TRP A 1 222 ? 13.982 -7.540 -4.407 1.00 98.12 222 TRP A N 1
ATOM 1718 C CA . TRP A 1 222 ? 12.947 -8.492 -4.022 1.00 98.12 222 TRP A CA 1
ATOM 1719 C C . TRP A 1 222 ? 13.384 -9.335 -2.824 1.00 98.12 222 TRP A C 1
ATOM 1721 O O . TRP A 1 222 ? 12.638 -9.453 -1.853 1.00 98.12 222 TRP A O 1
ATOM 1731 N N . ARG A 1 223 ? 14.604 -9.886 -2.855 1.00 97.75 223 ARG A N 1
ATOM 1732 C CA . ARG A 1 223 ? 15.118 -10.738 -1.772 1.00 97.75 223 ARG A CA 1
ATOM 1733 C C . ARG A 1 223 ? 15.372 -9.977 -0.473 1.00 97.75 223 ARG A C 1
ATOM 1735 O O . ARG A 1 223 ? 15.218 -10.565 0.596 1.00 97.75 223 ARG A O 1
ATOM 1742 N N . THR A 1 224 ? 15.770 -8.711 -0.541 1.00 96.31 224 THR A N 1
ATOM 1743 C CA . THR A 1 224 ? 16.121 -7.930 0.654 1.00 96.31 224 THR A CA 1
ATOM 1744 C C . THR A 1 224 ? 14.924 -7.210 1.269 1.00 96.31 224 THR A C 1
ATOM 1746 O O . THR A 1 224 ? 14.825 -7.149 2.489 1.00 96.31 224 THR A O 1
ATOM 1749 N N . GLU A 1 225 ? 13.988 -6.723 0.451 1.00 96.75 225 GLU A N 1
ATOM 1750 C CA . GLU A 1 225 ? 12.872 -5.875 0.893 1.00 96.75 225 GLU A CA 1
ATOM 1751 C C . GLU A 1 225 ? 11.524 -6.336 0.311 1.00 96.75 225 GLU A C 1
ATOM 1753 O O . GLU A 1 225 ? 10.562 -6.564 1.050 1.00 96.75 225 GLU A O 1
ATOM 1758 N N . GLY A 1 226 ? 11.439 -6.495 -1.017 1.00 97.31 226 GLY A N 1
ATOM 1759 C CA . GLY A 1 226 ? 10.168 -6.635 -1.741 1.00 97.31 226 GLY A CA 1
ATOM 1760 C C . GLY A 1 226 ? 9.313 -7.834 -1.316 1.00 97.31 226 GLY A C 1
ATOM 1761 O O . GLY A 1 226 ? 8.094 -7.698 -1.170 1.00 97.31 226 GLY A O 1
ATOM 1762 N N . GLN A 1 227 ? 9.938 -8.986 -1.049 1.00 97.81 227 GLN A N 1
ATOM 1763 C CA . GLN A 1 227 ? 9.227 -10.185 -0.602 1.00 97.81 227 GLN A CA 1
ATOM 1764 C C . GLN A 1 227 ? 8.574 -9.992 0.770 1.00 97.81 227 GLN A C 1
ATOM 1766 O O . GLN A 1 227 ? 7.446 -10.431 0.971 1.00 97.81 227 GLN A O 1
ATOM 1771 N N . TYR A 1 228 ? 9.237 -9.289 1.693 1.00 98.12 228 TYR A N 1
ATOM 1772 C CA . TYR A 1 228 ? 8.727 -9.055 3.044 1.00 98.12 228 TYR A CA 1
ATOM 1773 C C . TYR A 1 228 ? 7.610 -8.017 3.043 1.00 98.12 228 TYR A C 1
ATOM 1775 O O . TYR A 1 228 ? 6.601 -8.200 3.717 1.00 98.12 228 TYR A O 1
ATOM 1783 N N . ILE A 1 229 ? 7.750 -6.965 2.231 1.00 97.50 229 ILE A N 1
ATOM 1784 C CA . ILE A 1 229 ? 6.703 -5.961 2.008 1.00 97.50 229 ILE A CA 1
ATOM 1785 C C . ILE A 1 229 ? 5.433 -6.628 1.462 1.00 97.50 229 ILE A C 1
ATOM 1787 O O . ILE A 1 229 ? 4.338 -6.437 2.000 1.00 97.50 229 ILE A O 1
ATOM 1791 N N . THR A 1 230 ? 5.585 -7.448 0.420 1.00 97.75 230 THR A N 1
ATOM 1792 C CA . THR A 1 230 ? 4.468 -8.151 -0.226 1.00 97.75 230 THR A CA 1
ATOM 1793 C C . THR A 1 230 ? 3.847 -9.185 0.714 1.00 97.75 230 THR A C 1
ATOM 1795 O O . THR A 1 230 ? 2.627 -9.234 0.867 1.00 97.75 230 THR A O 1
ATOM 1798 N N . ALA A 1 231 ? 4.668 -9.986 1.399 1.00 97.31 231 ALA A N 1
ATOM 1799 C CA . ALA A 1 231 ? 4.193 -10.997 2.341 1.00 97.31 231 ALA A CA 1
ATOM 1800 C C . ALA A 1 231 ? 3.473 -10.376 3.546 1.00 97.31 231 ALA A C 1
ATOM 1802 O O . ALA A 1 231 ? 2.432 -10.886 3.950 1.00 97.31 231 ALA A O 1
ATOM 1803 N N . PHE A 1 232 ? 3.976 -9.264 4.090 1.00 97.50 232 PHE A N 1
ATOM 1804 C CA . PHE A 1 232 ? 3.353 -8.581 5.225 1.00 97.50 232 PHE A CA 1
ATOM 1805 C C . PHE A 1 232 ? 2.006 -7.972 4.836 1.00 97.50 232 PHE A C 1
ATOM 1807 O O . PHE A 1 232 ? 1.018 -8.154 5.544 1.00 97.50 232 PHE A O 1
ATOM 1814 N N . THR A 1 233 ? 1.943 -7.333 3.666 1.00 96.94 233 THR A N 1
ATOM 1815 C CA . THR A 1 233 ? 0.685 -6.824 3.105 1.00 96.94 233 THR A CA 1
ATOM 1816 C C . THR A 1 233 ? -0.331 -7.955 2.936 1.00 96.94 233 THR A C 1
ATOM 1818 O O . THR A 1 233 ? -1.463 -7.853 3.402 1.00 96.94 233 THR A O 1
ATOM 1821 N N . ASN A 1 234 ? 0.081 -9.080 2.344 1.00 96.75 234 ASN A N 1
ATOM 1822 C CA . ASN A 1 234 ? -0.791 -10.242 2.167 1.00 96.75 234 ASN A CA 1
ATOM 1823 C C . ASN A 1 234 ? -1.238 -10.865 3.493 1.00 96.75 234 ASN A C 1
ATOM 1825 O O . ASN A 1 234 ? -2.372 -11.332 3.576 1.00 96.75 234 ASN A O 1
ATOM 1829 N N . LEU A 1 235 ? -0.383 -10.859 4.519 1.00 95.56 235 LEU A N 1
ATOM 1830 C CA . LEU A 1 235 ? -0.733 -11.333 5.855 1.00 95.56 235 LEU A CA 1
ATOM 1831 C C . LEU A 1 235 ? -1.831 -10.464 6.484 1.00 95.56 235 LEU A C 1
ATOM 1833 O O . LEU A 1 235 ? -2.780 -11.017 7.030 1.00 95.56 235 LEU A O 1
ATOM 1837 N N . LEU A 1 236 ? -1.736 -9.133 6.373 1.00 94.94 236 LEU A N 1
ATOM 1838 C CA . LEU A 1 236 ? -2.752 -8.211 6.902 1.00 94.94 236 LEU A CA 1
ATOM 1839 C C . LEU A 1 236 ? -4.110 -8.344 6.201 1.00 94.94 236 LEU A C 1
ATOM 1841 O O . LEU A 1 236 ? -5.140 -8.109 6.825 1.00 94.94 236 LEU A O 1
ATOM 1845 N N . LEU A 1 237 ? -4.130 -8.750 4.927 1.00 95.94 237 LEU A N 1
ATOM 1846 C CA . LEU A 1 237 ? -5.375 -8.973 4.183 1.00 95.94 237 LEU A CA 1
ATOM 1847 C C . LEU A 1 237 ? -6.162 -10.202 4.668 1.00 95.94 237 LEU A C 1
ATOM 1849 O O . LEU A 1 237 ? -7.350 -10.328 4.343 1.00 95.94 237 LEU A O 1
ATOM 1853 N N . GLN A 1 238 ? -5.512 -11.111 5.402 1.00 93.44 238 GLN A N 1
ATOM 1854 C CA . GLN A 1 238 ? -6.108 -12.326 5.953 1.00 93.44 238 GLN A CA 1
ATOM 1855 C C . GLN A 1 238 ? -6.537 -12.128 7.413 1.00 93.44 238 GLN A C 1
ATOM 1857 O O . GLN A 1 238 ? -5.964 -11.302 8.124 1.00 93.44 238 GLN A O 1
ATOM 1862 N N . PRO A 1 239 ? -7.501 -12.924 7.914 1.00 92.06 239 PRO A N 1
ATOM 1863 C CA . PRO A 1 239 ? -7.754 -13.005 9.347 1.00 92.06 239 PRO A CA 1
ATOM 1864 C C . PRO A 1 239 ? -6.450 -13.305 10.109 1.00 92.06 239 PRO A C 1
ATOM 1866 O O . PRO A 1 239 ? -5.762 -14.270 9.756 1.00 92.06 239 PRO A O 1
ATOM 1869 N N . PRO A 1 240 ? -6.094 -12.524 11.148 1.00 91.75 240 PRO A N 1
ATOM 1870 C CA . PRO A 1 240 ? -4.850 -12.750 11.869 1.00 91.75 240 PRO A CA 1
ATOM 1871 C C . PRO A 1 240 ? -4.834 -14.143 12.526 1.00 91.75 240 PRO A C 1
ATOM 1873 O O . PRO A 1 240 ? -5.804 -14.509 13.198 1.00 91.75 240 PRO A O 1
ATOM 1876 N N . PRO A 1 241 ? -3.748 -14.925 12.380 1.00 94.31 241 PRO A N 1
ATOM 1877 C CA . PRO A 1 241 ? -3.609 -16.211 13.058 1.00 94.31 241 PRO A CA 1
ATOM 1878 C C . PRO A 1 241 ? -3.659 -16.086 14.593 1.00 94.31 241 PRO A C 1
ATOM 1880 O O . PRO A 1 241 ? -3.311 -15.029 15.129 1.00 94.31 241 PRO A O 1
ATOM 1883 N N . PRO A 1 242 ? -3.998 -17.161 15.336 1.00 96.31 242 PRO A N 1
ATOM 1884 C CA . PRO A 1 242 ? -4.140 -17.109 16.795 1.00 96.31 242 PRO A CA 1
ATOM 1885 C C . PRO A 1 242 ? -2.925 -16.553 17.547 1.00 96.31 242 PRO A C 1
ATOM 1887 O O . PRO A 1 242 ? -3.095 -15.790 18.495 1.00 96.31 242 PRO A O 1
ATOM 1890 N N . HIS A 1 243 ? -1.699 -16.883 17.127 1.00 97.19 243 HIS A N 1
ATOM 1891 C CA . HIS A 1 243 ? -0.487 -16.363 17.770 1.00 97.19 243 HIS A CA 1
ATOM 1892 C C . HIS A 1 243 ? -0.292 -14.863 17.522 1.00 97.19 243 HIS A C 1
ATOM 1894 O O . HIS A 1 243 ? 0.116 -14.148 18.433 1.00 97.19 243 HIS A O 1
ATOM 1900 N N . VAL A 1 244 ? -0.655 -14.362 16.337 1.00 96.25 244 VAL A N 1
ATOM 1901 C CA . VAL A 1 244 ? -0.631 -12.922 16.026 1.00 96.25 244 VAL A CA 1
ATOM 1902 C C . VAL A 1 244 ? -1.699 -12.183 16.831 1.00 96.25 244 VAL A C 1
ATOM 1904 O O . VAL A 1 244 ? -1.411 -11.132 17.397 1.00 96.25 244 VAL A O 1
ATOM 1907 N N . LEU A 1 245 ? -2.906 -12.745 16.963 1.00 95.06 245 LEU A N 1
ATOM 1908 C CA . LEU A 1 245 ? -3.937 -12.197 17.855 1.00 95.06 245 LEU A CA 1
ATOM 1909 C C . LEU A 1 245 ? -3.455 -12.149 19.310 1.00 95.06 245 LEU A C 1
ATOM 1911 O O . LEU A 1 245 ? -3.653 -11.139 19.983 1.00 95.06 245 LEU A O 1
ATOM 1915 N N . GLY A 1 246 ? -2.781 -13.204 19.776 1.00 96.81 246 GLY A N 1
ATOM 1916 C CA . GLY A 1 246 ? -2.150 -13.241 21.096 1.00 96.81 246 GLY A CA 1
ATOM 1917 C C . GLY A 1 246 ? -1.109 -12.134 21.276 1.00 96.81 246 GLY A C 1
ATOM 1918 O O . GLY A 1 246 ? -1.118 -11.444 22.295 1.00 96.81 246 GLY A O 1
ATOM 1919 N N . TYR A 1 247 ? -0.269 -11.903 20.263 1.00 97.62 247 TYR A N 1
ATOM 1920 C CA . TYR A 1 247 ? 0.702 -10.808 20.263 1.00 97.62 247 TYR A CA 1
ATOM 1921 C C . TYR A 1 247 ? 0.027 -9.437 20.328 1.00 97.62 247 TYR A C 1
ATOM 1923 O O . TYR A 1 247 ? 0.412 -8.615 21.154 1.00 97.62 247 TYR A O 1
ATOM 1931 N N . LEU A 1 248 ? -0.990 -9.184 19.497 1.00 95.56 248 LEU A N 1
ATOM 1932 C CA . LEU A 1 248 ? -1.731 -7.916 19.500 1.00 95.56 248 LEU A CA 1
ATOM 1933 C C . LEU A 1 248 ? -2.444 -7.679 20.839 1.00 95.56 248 LEU A C 1
ATOM 1935 O O . LEU A 1 248 ? -2.445 -6.560 21.350 1.00 95.56 248 LEU A O 1
ATOM 1939 N N . GLY A 1 249 ? -2.990 -8.740 21.441 1.00 95.94 249 GLY A N 1
ATOM 1940 C CA . GLY A 1 249 ? -3.553 -8.702 22.788 1.00 95.94 249 GLY A CA 1
ATOM 1941 C C . GLY A 1 249 ? -2.512 -8.295 23.832 1.00 95.94 249 GLY A C 1
ATOM 1942 O O . GLY A 1 249 ? -2.742 -7.354 24.587 1.00 95.94 249 GLY A O 1
ATOM 1943 N N . ALA A 1 250 ? -1.338 -8.930 23.832 1.00 97.50 250 ALA A N 1
ATOM 1944 C CA . ALA A 1 250 ? -0.251 -8.577 24.747 1.00 97.50 250 ALA A CA 1
ATOM 1945 C C . ALA A 1 250 ? 0.286 -7.153 24.503 1.00 97.50 250 ALA A C 1
ATOM 1947 O O . ALA A 1 250 ? 0.543 -6.411 25.450 1.00 97.50 250 ALA A O 1
ATOM 1948 N N . ALA A 1 251 ? 0.398 -6.739 23.239 1.00 96.81 251 ALA A N 1
ATOM 1949 C CA . ALA A 1 251 ? 0.832 -5.399 22.851 1.00 96.81 251 ALA A CA 1
ATOM 1950 C C . ALA A 1 251 ? -0.115 -4.292 23.341 1.00 96.81 251 ALA A C 1
ATOM 1952 O O . ALA A 1 251 ? 0.329 -3.167 23.550 1.00 96.81 251 ALA A O 1
ATOM 1953 N N . SER A 1 252 ? -1.393 -4.599 23.590 1.00 94.44 252 SER A N 1
ATOM 1954 C CA . SER A 1 252 ? -2.338 -3.636 24.177 1.00 94.44 252 SER A CA 1
ATOM 1955 C C . SER A 1 252 ? -2.011 -3.252 25.627 1.00 94.44 252 SER A C 1
ATOM 1957 O O . SER A 1 252 ? -2.458 -2.207 26.099 1.00 94.44 252 SER A O 1
ATOM 1959 N N . THR A 1 253 ? -1.215 -4.068 26.327 1.00 95.50 253 THR A N 1
ATOM 1960 C CA . THR A 1 253 ? -0.836 -3.844 27.730 1.00 95.50 253 THR A CA 1
ATOM 1961 C C . THR A 1 253 ? 0.670 -3.716 27.948 1.00 95.50 253 THR A C 1
ATOM 1963 O O . THR A 1 253 ? 1.082 -3.248 29.005 1.00 95.50 253 THR A O 1
ATOM 1966 N N . VAL A 1 254 ? 1.498 -4.124 26.980 1.00 96.69 254 VAL A N 1
ATOM 1967 C CA . VAL A 1 254 ? 2.966 -4.093 27.062 1.00 96.69 254 VAL A CA 1
ATOM 1968 C C . VAL A 1 254 ? 3.516 -3.155 25.975 1.00 96.69 254 VAL A C 1
ATOM 1970 O O . VAL A 1 254 ? 3.622 -3.569 24.817 1.00 96.69 254 VAL A O 1
ATOM 1973 N N . PRO A 1 255 ? 3.892 -1.903 26.316 1.00 94.75 255 PRO A N 1
ATOM 1974 C CA . PRO A 1 255 ? 4.286 -0.889 25.331 1.00 94.75 255 PRO A CA 1
ATOM 1975 C C . PRO A 1 255 ? 5.422 -1.312 24.392 1.00 94.75 255 PRO A C 1
ATOM 1977 O O . PRO A 1 255 ? 5.340 -1.076 23.194 1.00 94.75 255 PRO A O 1
ATOM 1980 N N . SER A 1 256 ? 6.434 -2.027 24.890 1.00 96.69 256 SER A N 1
ATOM 1981 C CA . SER A 1 256 ? 7.570 -2.480 24.071 1.00 96.69 256 SER A CA 1
ATOM 1982 C C . SER A 1 256 ? 7.169 -3.439 22.937 1.00 96.69 256 SER A C 1
ATOM 1984 O O . SER A 1 256 ? 7.797 -3.456 21.871 1.00 96.69 256 SER A O 1
ATOM 1986 N N . LEU A 1 257 ? 6.100 -4.225 23.126 1.00 97.56 257 LEU A N 1
ATOM 1987 C CA . LEU A 1 257 ? 5.546 -5.085 22.079 1.00 97.56 257 LEU A CA 1
ATOM 1988 C C . LEU A 1 257 ? 4.809 -4.263 21.015 1.00 97.56 257 LEU A C 1
ATOM 1990 O O . LEU A 1 257 ? 4.970 -4.551 19.824 1.00 97.56 257 LEU A O 1
ATOM 1994 N N . ALA A 1 258 ? 4.052 -3.239 21.426 1.00 95.62 258 ALA A N 1
ATOM 1995 C CA . ALA A 1 258 ? 3.399 -2.304 20.509 1.00 95.62 258 ALA A CA 1
ATOM 1996 C C . ALA A 1 258 ? 4.431 -1.512 19.696 1.00 95.62 258 ALA A C 1
ATOM 1998 O O . ALA A 1 258 ? 4.340 -1.473 18.468 1.00 95.62 258 ALA A O 1
ATOM 1999 N N . ASP A 1 259 ? 5.459 -0.978 20.361 1.00 95.12 259 ASP A N 1
ATOM 2000 C CA . ASP A 1 259 ? 6.555 -0.246 19.725 1.00 95.12 259 ASP A CA 1
ATOM 2001 C C . ASP A 1 259 ? 7.272 -1.116 18.696 1.00 95.12 259 ASP A C 1
ATOM 2003 O O . ASP A 1 259 ? 7.511 -0.670 17.574 1.00 95.12 259 ASP A O 1
ATOM 2007 N N . THR A 1 260 ? 7.563 -2.381 19.031 1.00 96.00 260 THR A N 1
ATOM 2008 C CA . THR A 1 260 ? 8.158 -3.301 18.052 1.00 96.00 260 THR A CA 1
ATOM 2009 C C . THR A 1 260 ? 7.236 -3.473 16.845 1.00 96.00 260 THR A C 1
ATOM 2011 O O . THR A 1 260 ? 7.692 -3.362 15.708 1.00 96.00 260 THR A O 1
ATOM 2014 N N . PHE A 1 261 ? 5.950 -3.750 17.073 1.00 95.62 261 PHE A N 1
ATOM 2015 C CA . PHE A 1 261 ? 5.009 -4.025 15.990 1.00 95.62 261 PHE A CA 1
ATOM 2016 C C . PHE A 1 261 ? 4.948 -2.859 15.002 1.00 95.62 261 PHE A C 1
ATOM 2018 O O . PHE A 1 261 ? 5.134 -3.062 13.806 1.00 95.62 261 PHE A O 1
ATOM 2025 N N . PHE A 1 262 ? 4.772 -1.634 15.502 1.00 93.12 262 PHE A N 1
ATOM 2026 C CA . PHE A 1 262 ? 4.701 -0.445 14.655 1.00 93.12 262 PHE A CA 1
ATOM 2027 C C . PHE A 1 262 ? 6.057 -0.028 14.074 1.00 93.12 262 PHE A C 1
ATOM 2029 O O . PHE A 1 262 ? 6.097 0.429 12.936 1.00 93.12 262 PHE A O 1
ATOM 2036 N N . THR A 1 263 ? 7.177 -0.246 14.771 1.00 94.06 263 THR A N 1
ATOM 2037 C CA . THR A 1 263 ? 8.516 -0.027 14.190 1.00 94.06 263 THR A CA 1
ATOM 2038 C C . THR A 1 263 ? 8.738 -0.933 12.980 1.00 94.06 263 THR A C 1
ATOM 2040 O O . THR A 1 263 ? 9.249 -0.496 11.948 1.00 94.06 263 THR A O 1
ATOM 2043 N N . ASN A 1 264 ? 8.290 -2.185 13.065 1.00 96.25 264 ASN A N 1
ATOM 2044 C CA . ASN A 1 264 ? 8.441 -3.149 11.984 1.00 96.25 264 ASN A CA 1
ATOM 2045 C C . ASN A 1 264 ? 7.564 -2.836 10.757 1.00 96.25 264 ASN A C 1
ATOM 2047 O O . ASN A 1 264 ? 7.868 -3.338 9.681 1.00 96.25 264 ASN A O 1
ATOM 2051 N N . PHE A 1 265 ? 6.547 -1.964 10.841 1.00 93.38 265 PHE A N 1
ATOM 2052 C CA . PHE A 1 265 ? 5.870 -1.467 9.629 1.00 93.38 265 PHE A CA 1
ATOM 2053 C C . PHE A 1 265 ? 6.840 -0.725 8.696 1.00 93.38 265 PHE A C 1
ATOM 2055 O O . PHE A 1 265 ? 6.683 -0.802 7.480 1.00 93.38 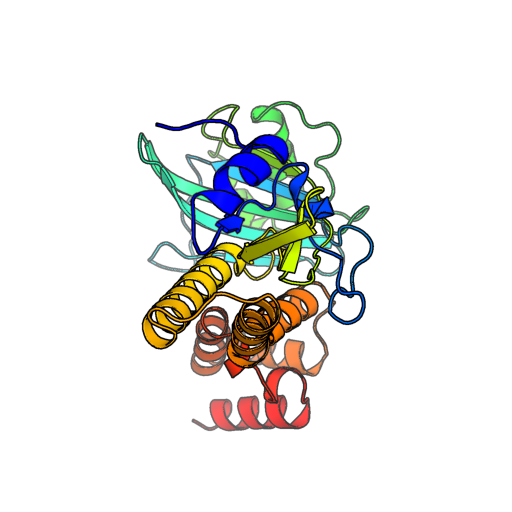265 PHE A O 1
ATOM 2062 N N . GLY A 1 266 ? 7.837 -0.010 9.230 1.00 91.19 266 GLY A N 1
ATOM 2063 C CA . GLY A 1 266 ? 8.852 0.670 8.412 1.00 91.19 266 GLY A CA 1
ATOM 2064 C C . GLY A 1 266 ? 9.881 -0.288 7.797 1.00 91.19 266 GLY A C 1
ATOM 2065 O O . GLY A 1 266 ? 10.441 -0.025 6.727 1.00 91.19 266 GLY A O 1
ATOM 2066 N N . GLU A 1 267 ? 10.098 -1.431 8.447 1.00 93.81 267 GLU A N 1
ATOM 2067 C CA . GLU A 1 267 ? 11.045 -2.472 8.042 1.00 93.81 267 GLU A CA 1
ATOM 2068 C C . GLU A 1 267 ? 10.390 -3.861 8.134 1.00 93.81 267 GLU A C 1
ATOM 2070 O O . GLU A 1 267 ? 10.673 -4.616 9.075 1.00 93.81 267 GLU A O 1
ATOM 2075 N N . PRO A 1 268 ? 9.510 -4.222 7.173 1.00 96.12 268 PRO A N 1
ATOM 2076 C CA . PRO A 1 268 ? 8.723 -5.451 7.254 1.00 96.12 268 PRO A CA 1
ATOM 2077 C C . PRO A 1 268 ? 9.548 -6.729 7.421 1.00 96.12 268 PRO A C 1
ATOM 2079 O O . PRO A 1 268 ? 9.088 -7.673 8.053 1.00 96.12 268 PRO A O 1
ATOM 2082 N N . GLN A 1 269 ? 10.790 -6.766 6.936 1.00 96.44 269 GLN A N 1
ATOM 2083 C CA . GLN A 1 269 ? 11.713 -7.886 7.134 1.00 96.44 269 GLN A CA 1
ATOM 2084 C C . GLN A 1 269 ? 11.920 -8.247 8.613 1.00 96.44 269 GLN A C 1
ATOM 2086 O O . GLN A 1 269 ? 12.119 -9.415 8.935 1.00 96.44 269 GLN A O 1
ATOM 2091 N N . ARG A 1 270 ? 11.805 -7.276 9.533 1.00 97.12 270 ARG A N 1
ATOM 2092 C CA . ARG A 1 270 ? 11.961 -7.491 10.982 1.00 97.12 270 ARG A CA 1
ATOM 2093 C C . ARG A 1 270 ? 10.795 -8.243 11.616 1.00 97.12 270 ARG A C 1
ATOM 2095 O O . ARG A 1 270 ? 10.881 -8.617 12.788 1.00 97.12 270 ARG A O 1
ATOM 2102 N N . PHE A 1 271 ? 9.698 -8.449 10.888 1.00 97.75 271 PHE A N 1
ATOM 2103 C CA . PHE A 1 271 ? 8.639 -9.359 11.311 1.00 97.75 271 PHE A CA 1
ATOM 2104 C C . PHE A 1 271 ? 9.055 -10.829 11.202 1.00 97.75 271 PHE A C 1
ATOM 2106 O O . PHE A 1 271 ? 8.520 -11.656 11.933 1.00 97.75 271 PHE A O 1
ATOM 2113 N N . TRP A 1 272 ? 10.004 -11.176 10.331 1.00 97.44 272 TRP A N 1
ATOM 2114 C CA . TRP A 1 272 ? 10.442 -12.559 10.160 1.00 97.44 272 TRP A CA 1
ATOM 2115 C C . TRP A 1 272 ? 11.633 -12.909 11.066 1.00 97.44 272 TRP A C 1
ATOM 2117 O O . TRP A 1 272 ? 12.488 -12.056 11.308 1.00 97.44 272 TRP A O 1
ATOM 2127 N N . PRO A 1 273 ? 11.692 -14.159 11.573 1.00 96.38 273 PRO A N 1
ATOM 2128 C CA . PRO A 1 273 ? 10.733 -15.251 11.343 1.00 96.38 273 PRO A CA 1
ATOM 2129 C C . PRO A 1 273 ? 9.502 -15.205 12.266 1.00 96.38 273 PRO A C 1
ATOM 2131 O O . PRO A 1 273 ? 8.516 -15.898 12.011 1.00 96.38 273 PRO A O 1
ATOM 2134 N N . TRP A 1 274 ? 9.531 -14.376 13.312 1.00 97.19 274 TRP A N 1
ATOM 2135 C CA . TRP A 1 274 ? 8.618 -14.522 14.442 1.00 97.19 274 TRP A CA 1
ATOM 2136 C C . TRP A 1 274 ? 7.137 -14.394 14.079 1.00 97.19 274 TRP A C 1
ATOM 2138 O O . TRP A 1 274 ? 6.341 -15.171 14.590 1.00 97.19 274 TRP A O 1
ATOM 2148 N N . ILE A 1 275 ? 6.748 -13.500 13.163 1.00 97.19 275 ILE A N 1
ATOM 2149 C CA . ILE A 1 275 ? 5.332 -13.254 12.831 1.00 97.19 275 ILE A CA 1
ATOM 2150 C C . ILE A 1 275 ? 4.630 -14.490 12.249 1.00 97.19 275 ILE A C 1
ATOM 2152 O O . ILE A 1 275 ? 3.416 -14.639 12.388 1.00 97.19 275 ILE A O 1
ATOM 2156 N N . VAL A 1 276 ? 5.380 -15.392 11.608 1.00 96.50 276 VAL A N 1
ATOM 2157 C CA . VAL A 1 276 ? 4.854 -16.643 11.035 1.00 96.50 276 VAL A CA 1
ATOM 2158 C C . VAL A 1 276 ? 5.107 -17.860 11.928 1.00 96.50 276 VAL A C 1
ATOM 2160 O O . VAL A 1 276 ? 4.600 -18.937 11.629 1.00 96.50 276 VAL A O 1
ATOM 2163 N N . SER A 1 277 ? 5.847 -17.698 13.027 1.00 97.81 277 SER A N 1
ATOM 2164 C CA . SER A 1 277 ? 6.190 -18.760 13.973 1.00 97.81 277 SER A CA 1
ATOM 2165 C C . SER A 1 277 ? 5.432 -18.572 15.296 1.00 97.81 277 SER A C 1
ATOM 2167 O O . SER A 1 277 ? 5.730 -17.641 16.054 1.00 97.81 277 SER A O 1
ATOM 2169 N N . PRO A 1 278 ? 4.462 -19.452 15.620 1.00 98.12 278 PRO A N 1
ATOM 2170 C CA . PRO A 1 278 ? 3.760 -19.400 16.901 1.00 98.12 278 PRO A CA 1
ATOM 2171 C C . PRO A 1 278 ? 4.705 -19.459 18.108 1.00 98.12 278 PRO A C 1
ATOM 2173 O O . PRO A 1 278 ? 4.507 -18.743 19.087 1.00 98.12 278 PRO A O 1
ATOM 2176 N N . GLU A 1 279 ? 5.751 -20.282 18.018 1.00 98.25 279 GLU A N 1
ATOM 2177 C CA . GLU A 1 279 ? 6.739 -20.504 19.077 1.00 98.25 279 GLU A CA 1
ATOM 2178 C C . GLU A 1 279 ? 7.579 -19.248 19.334 1.00 98.25 279 GLU A C 1
ATOM 2180 O O . GLU A 1 279 ? 7.684 -18.794 20.474 1.00 98.25 279 GLU A O 1
ATOM 2185 N N . GLU A 1 280 ? 8.119 -18.634 18.276 1.00 98.12 280 GLU A N 1
ATOM 2186 C CA . GLU A 1 280 ? 8.910 -17.405 18.399 1.00 98.12 280 GLU A CA 1
ATOM 2187 C C . GLU A 1 280 ? 8.055 -16.222 18.858 1.00 98.12 280 GLU A C 1
ATOM 2189 O O . GLU A 1 280 ? 8.489 -15.440 19.705 1.00 98.12 280 GLU A O 1
ATOM 2194 N N . THR A 1 281 ? 6.823 -16.105 18.350 1.00 98.25 281 THR A N 1
ATOM 2195 C CA . THR A 1 281 ? 5.877 -15.076 18.802 1.00 98.25 281 THR A CA 1
ATOM 2196 C C . THR A 1 281 ? 5.614 -15.203 20.300 1.00 98.25 281 THR A C 1
ATOM 2198 O O . THR A 1 281 ? 5.695 -14.213 21.030 1.00 98.25 281 THR A O 1
ATOM 2201 N N . GLN A 1 282 ? 5.349 -16.421 20.778 1.00 97.88 282 GLN A N 1
ATOM 2202 C CA . GLN A 1 282 ? 5.082 -16.675 22.190 1.00 97.88 282 GLN A CA 1
ATOM 2203 C C . GLN A 1 282 ? 6.304 -16.384 23.070 1.00 97.88 282 GLN A C 1
ATOM 2205 O O . GLN A 1 282 ? 6.161 -15.749 24.117 1.00 97.88 282 GLN A O 1
ATOM 2210 N N . ALA A 1 283 ? 7.500 -16.796 22.644 1.00 97.31 283 ALA A N 1
ATOM 2211 C CA . ALA A 1 283 ? 8.742 -16.496 23.354 1.00 97.31 283 ALA A CA 1
ATOM 2212 C C . ALA A 1 283 ? 8.958 -14.980 23.490 1.00 97.31 283 ALA A C 1
ATOM 2214 O O . ALA A 1 283 ? 9.320 -14.491 24.560 1.00 97.31 283 ALA A O 1
ATOM 2215 N N . ARG A 1 284 ? 8.654 -14.219 22.431 1.00 96.69 284 ARG A N 1
ATOM 2216 C CA . ARG A 1 284 ? 8.763 -12.755 22.416 1.00 96.69 284 ARG A CA 1
ATOM 2217 C C . ARG A 1 284 ? 7.799 -12.088 23.398 1.00 96.69 284 ARG A C 1
ATOM 2219 O O . ARG A 1 284 ? 8.197 -11.169 24.111 1.00 96.69 284 ARG A O 1
ATOM 2226 N N . ILE A 1 285 ? 6.555 -12.571 23.470 1.00 97.69 285 ILE A N 1
ATOM 2227 C CA . ILE A 1 285 ? 5.558 -12.101 24.446 1.00 97.69 285 ILE A CA 1
ATOM 2228 C C . ILE A 1 285 ? 6.051 -12.359 25.875 1.00 97.69 285 ILE A C 1
ATOM 2230 O O . ILE A 1 285 ? 6.022 -11.456 26.707 1.00 97.69 285 ILE A O 1
ATOM 2234 N N . GLN A 1 286 ? 6.538 -13.572 26.156 1.00 96.75 286 GLN A N 1
ATOM 2235 C CA . GLN A 1 286 ? 7.036 -13.948 27.484 1.00 96.75 286 GLN A CA 1
ATOM 2236 C C . GLN A 1 286 ? 8.250 -13.118 27.904 1.00 96.75 286 GLN A C 1
ATOM 2238 O O . GLN A 1 286 ? 8.310 -12.659 29.042 1.00 96.75 286 GLN A O 1
ATOM 2243 N N . GLN A 1 287 ? 9.191 -12.891 26.986 1.00 96.06 287 GLN A N 1
ATOM 2244 C CA . GLN A 1 287 ? 10.373 -12.078 27.248 1.00 96.06 287 GLN A CA 1
ATOM 2245 C C . GLN A 1 287 ? 10.000 -10.631 27.591 1.00 96.06 287 GLN A C 1
ATOM 2247 O O . GLN A 1 287 ? 10.550 -10.072 28.534 1.00 96.06 287 GLN A O 1
ATOM 2252 N N . ALA A 1 288 ? 9.062 -10.032 26.853 1.00 95.19 288 ALA A N 1
ATOM 2253 C CA . ALA A 1 288 ? 8.635 -8.658 27.100 1.00 95.19 288 ALA A CA 1
ATOM 2254 C C . ALA A 1 288 ? 7.799 -8.509 28.379 1.00 95.19 288 ALA A C 1
ATOM 2256 O O . ALA A 1 288 ? 7.872 -7.472 29.023 1.00 95.19 288 ALA A O 1
ATOM 2257 N N . ALA A 1 289 ? 7.027 -9.531 28.759 1.00 88.19 289 ALA A N 1
ATOM 2258 C CA . ALA A 1 289 ? 6.252 -9.527 30.000 1.00 88.19 289 ALA A CA 1
ATOM 2259 C C . ALA A 1 289 ? 7.117 -9.700 31.264 1.00 88.19 289 ALA A C 1
ATOM 2261 O O . ALA A 1 289 ? 6.655 -9.400 32.363 1.00 88.19 289 ALA A O 1
ATOM 2262 N N . ALA A 1 290 ? 8.341 -10.216 31.120 1.00 87.69 290 ALA A N 1
ATOM 2263 C CA . ALA A 1 290 ? 9.286 -10.418 32.217 1.00 87.69 290 ALA A CA 1
ATOM 2264 C C . ALA A 1 290 ? 10.248 -9.233 32.442 1.00 87.69 290 ALA A C 1
ATOM 2266 O O . ALA A 1 290 ? 11.008 -9.261 33.411 1.00 87.69 290 ALA A O 1
ATOM 2267 N N . ALA A 1 291 ? 10.247 -8.246 31.540 1.00 78.31 291 ALA A N 1
ATOM 2268 C CA . ALA A 1 291 ? 11.084 -7.045 31.587 1.00 78.31 291 ALA A CA 1
ATOM 2269 C C . ALA A 1 291 ? 10.366 -5.889 32.296 1.00 78.31 291 ALA A C 1
ATOM 2271 O O . ALA A 1 291 ? 11.064 -5.138 33.014 1.00 78.31 291 ALA A O 1
#

Organism: NCBI:txid2316720

Nearest PDB structures (foldseek):
  7z98-assembly1_A  TM=9.734E-01  e=1.780E-31  Variovorax paradoxus EPS
  7z94-assembly1_A  TM=9.689E-01  e=9.979E-32  Variovorax paradoxus EPS
  7zca-assembly1_A-2  TM=9.687E-01  e=3.778E-31  Variovorax paradoxus EPS
  3ihm-assembly1_A  TM=8.962E-01  e=6.343E-22  Pseudomonas putida
  8gu0-assembly1_A  TM=5.852E-01  e=5.735E-07  Floropilus chiversii

Solvent-accessible surface area (backbone atoms only — not comparable to full-atom values): 16405 Å² total; per-residue (Å²): 134,94,72,94,76,56,71,72,50,48,65,62,44,49,83,76,40,82,71,46,77,47,54,58,57,66,73,78,58,47,77,41,26,51,74,34,69,90,74,24,89,49,92,52,50,75,36,42,36,41,38,35,36,31,36,61,58,54,77,70,88,91,45,99,59,91,58,76,45,79,45,82,42,87,89,19,32,38,41,38,39,31,75,32,77,42,95,87,77,40,81,36,33,35,37,40,35,38,8,26,75,89,26,84,54,51,65,67,81,91,61,87,46,43,68,56,47,45,53,45,51,48,51,45,25,52,76,78,37,48,86,57,28,68,30,45,72,72,36,45,52,73,45,78,83,36,52,50,73,52,66,60,52,39,38,31,28,43,36,57,20,61,47,97,90,65,50,72,34,36,44,37,40,46,35,17,52,30,66,62,68,92,56,69,42,64,67,59,50,32,53,53,49,52,50,54,50,50,54,50,50,64,74,54,57,94,56,82,72,41,69,68,54,47,42,51,56,48,53,49,47,33,74,72,47,47,51,33,49,52,51,51,34,57,50,69,76,42,84,72,53,73,52,52,47,51,48,55,57,48,24,76,78,35,64,72,53,38,50,49,57,60,54,25,63,82,41,41,56,70,40,60,69,35,74,82,32,59,67,52,39,50,52,52,53,54,55,62,75,74,108

pLDDT: mean 94.69, std 6.01, range [51.28, 98.56]

Foldseek 3Di:
DDDDDDLVNVVVVLVVDLAAEDEDLDDDLLVLWAFDPVLFPWPWFQWKKKKFWKAQFAADPVDPDWDWDWDQQPPFFIKIKGWDQDPVPGITIMIMTTTGPPHLLPQCPPDQFQVVSLVSVLVSCVVRPVVRSVRCPRMGGPHRVGMDIDTDRFTATQQWGARPVRRIHGYAASSGGNFDCSLVCRVLLRVLLVVLVVVLDVVCPPPRCDSVSSRVSVVVSCVQAVVLLRVVRVCSSDDQDPLVVVLVVLCVPQVVSVVQVVVCSSPSCSCPPQSVDSVNSVVVSVVSVVD